Protein AF-A0A822ET73-F1 (afdb_monomer)

Sequence (297 aa):
MKVTVEVVPLYGDMQIAPFNYIKKSPNFDPSKWPICNDISTSSMQGNLLMQLPEIREEHERFIADLARYTNEGAIQKVMKRTDQEMKYLYNMALTGLQLLSKWTNSILELYCWKLLHPADYRKGASKYEDDGEEYERATRYNYTSQEKFAMVEILSLIKGLQLQMNRLNETFYEAICSTTYIELQTFIQIHIRDMIKKVTQKKRDLTKSILIAVRDTCVDWFKGAGEAGSIEEALALGLKLNQNHGNKKDHSESNHIRFNKRCVGPSSTQLYMVRTMIESLLTDKSGYGKRTLRKDI

Solvent-accessible surface area (backbone atoms only — not comparable to full-atom values): 17579 Å² total; per-residue (Å²): 130,82,84,72,74,65,40,42,75,70,55,89,90,43,61,41,47,68,56,56,57,52,67,68,37,96,81,57,49,67,88,83,40,58,70,71,68,62,76,59,94,72,47,67,36,69,40,58,77,78,50,45,64,58,54,50,53,52,49,53,53,50,51,52,55,53,48,49,51,56,59,53,52,72,75,49,83,84,64,85,79,49,75,66,55,26,43,50,40,31,50,50,49,52,51,53,54,50,50,47,50,52,57,49,44,53,54,49,31,27,52,36,35,31,59,80,53,48,51,55,64,92,76,71,66,53,97,68,70,102,77,68,53,66,68,48,26,19,48,78,56,53,53,55,72,67,56,51,52,50,52,54,50,52,53,47,53,45,54,51,50,50,54,55,53,59,74,42,42,70,61,36,50,47,15,39,17,28,39,50,29,51,53,51,46,48,42,39,69,49,54,45,45,55,48,42,53,57,20,54,76,68,70,37,63,68,65,33,52,51,51,49,50,45,29,71,66,67,65,69,73,28,92,84,56,74,83,47,66,56,76,68,50,43,61,71,67,70,61,73,78,81,88,76,91,76,95,75,95,74,94,78,81,70,93,71,85,70,69,66,90,51,77,49,56,75,52,72,65,46,50,48,52,38,51,52,53,54,46,59,40,62,45,72,78,48,67,90,86,52,88,40,58,48,80,62,113

Foldseek 3Di:
DADQAQKADDDDLDIDGVLVVLVPDPPRDCVVCVNSVCPPPDHPLQCLVVCLVVLVVLLVVLVVVLVVCVVVCVVPVPDDDDLVRLVVLLVSLVSLVVSLVVLVVSLRSNLRVLLVPFADVVVVQDPDDPDDDRNCRSPVRSDDPVRVVSSVVSVCSSVVSVVSSVVCVVVNLQSNQQNQLVVLQCCLVPVLVVLLVQLVVVVPVVLNVLSVVLNVLRHDADPPVPVQPDPVRCVVVVDDDDDDDDDDDDPDDDPDRDDDRDSGHDDPVSVVSNVVSVVQLCDPPDDPDDDGSVVSD

Mean predicted aligned error: 11.11 Å

Radius of gyration: 28.27 Å; Cα contacts (8 Å, |Δi|>4): 242; chains: 1; bounding box: 60×30×94 Å

Nearest PDB structures (foldseek):
  7usd-assembly1_A  TM=9.108E-01  e=2.818E-17  Homo sapiens
  7usc-assembly1_A  TM=8.755E-01  e=1.293E-16  Homo sapiens
  7use-assembly1_A  TM=8.952E-01  e=1.986E-16  Homo sapiens
  4n78-assembly1_A  TM=9.123E-01  e=8.691E-16  Homo sapiens
  3p8c-assembly1_A  TM=9.076E-01  e=1.539E-15  Homo sapiens

Structure (mmCIF, N/CA/C/O backbone):
data_AF-A0A822ET73-F1
#
_entry.id   AF-A0A822ET73-F1
#
loop_
_atom_site.group_PDB
_atom_site.id
_atom_site.type_symbol
_atom_site.label_atom_id
_atom_site.label_alt_id
_atom_site.label_comp_id
_atom_site.label_asym_id
_atom_site.label_entity_id
_atom_site.label_seq_id
_atom_site.pdbx_PDB_ins_code
_atom_site.Cartn_x
_atom_site.Cartn_y
_atom_site.Cartn_z
_atom_site.occupancy
_atom_site.B_iso_or_equiv
_atom_site.auth_seq_id
_atom_site.auth_comp_id
_atom_site.auth_asym_id
_atom_site.auth_atom_id
_atom_site.pdbx_PDB_model_num
ATOM 1 N N . MET A 1 1 ? -9.734 16.382 -15.263 1.00 38.22 1 MET A N 1
ATOM 2 C CA . MET A 1 1 ? -9.046 15.297 -14.532 1.00 38.22 1 MET A CA 1
ATOM 3 C C . MET A 1 1 ? -8.101 14.666 -15.542 1.00 38.22 1 MET A C 1
ATOM 5 O O . MET A 1 1 ? -8.601 14.146 -16.527 1.00 38.22 1 MET A O 1
ATOM 9 N N . LYS A 1 2 ? -6.780 14.855 -15.421 1.00 47.09 2 LYS A N 1
ATOM 10 C CA . LYS A 1 2 ? -5.830 14.234 -16.361 1.00 47.09 2 LYS A CA 1
ATOM 11 C C . LYS A 1 2 ? -5.794 12.732 -16.079 1.00 47.09 2 LYS A C 1
ATOM 13 O O . LYS A 1 2 ? -5.764 12.356 -14.908 1.00 47.09 2 LYS A O 1
ATOM 18 N N . VAL A 1 3 ? -5.816 11.900 -17.117 1.00 52.84 3 VAL A N 1
ATOM 19 C CA . VAL A 1 3 ? -5.516 10.471 -16.961 1.00 52.84 3 VAL A CA 1
ATOM 20 C C . VAL A 1 3 ? -4.076 10.353 -16.497 1.00 52.84 3 VAL A C 1
ATOM 22 O O . VAL A 1 3 ? -3.176 10.855 -17.163 1.00 52.84 3 VAL A O 1
ATOM 25 N N . THR A 1 4 ? -3.859 9.732 -15.345 1.00 67.06 4 THR A N 1
ATOM 26 C CA . THR A 1 4 ? -2.510 9.442 -14.847 1.00 67.06 4 THR A CA 1
ATOM 27 C C . THR A 1 4 ? -2.015 8.071 -15.304 1.00 67.06 4 THR A C 1
ATOM 29 O O . THR A 1 4 ? -0.813 7.894 -15.449 1.00 67.06 4 THR A O 1
ATOM 32 N N . VAL A 1 5 ? -2.928 7.127 -15.573 1.00 79.88 5 VAL A N 1
ATOM 33 C CA . VAL A 1 5 ? -2.632 5.731 -15.934 1.00 79.88 5 VAL A CA 1
ATOM 34 C C . VAL A 1 5 ? -3.532 5.304 -17.100 1.00 79.88 5 VAL A C 1
ATOM 36 O O . VAL A 1 5 ? -4.751 5.211 -16.953 1.00 79.88 5 VAL A O 1
ATOM 39 N N . GLU A 1 6 ? -2.937 5.066 -18.264 1.00 83.88 6 GLU A N 1
ATOM 40 C CA . GLU A 1 6 ? -3.605 4.661 -19.508 1.00 83.88 6 GLU A CA 1
ATOM 41 C C . GLU A 1 6 ? -3.493 3.152 -19.766 1.00 83.88 6 GLU A C 1
ATOM 43 O O . GLU A 1 6 ? -4.396 2.568 -20.367 1.00 83.88 6 GLU A O 1
ATOM 48 N N . VAL A 1 7 ? -2.403 2.528 -19.310 1.00 88.69 7 VAL A N 1
ATOM 49 C CA . VAL A 1 7 ? -2.068 1.116 -19.527 1.00 88.69 7 VAL A CA 1
ATOM 50 C C . VAL A 1 7 ? -1.669 0.458 -18.210 1.00 88.69 7 VAL A C 1
ATOM 52 O O . VAL A 1 7 ? -0.929 1.041 -17.419 1.00 88.69 7 VAL A O 1
ATOM 55 N N . VAL A 1 8 ? -2.144 -0.766 -17.981 1.00 90.94 8 VAL A N 1
ATOM 56 C CA . VAL A 1 8 ? -1.813 -1.587 -16.808 1.00 90.94 8 VAL A CA 1
ATOM 57 C C . VAL A 1 8 ? -1.564 -3.044 -17.214 1.00 90.94 8 VAL A C 1
ATOM 59 O O . VAL A 1 8 ? -2.088 -3.481 -18.244 1.00 90.94 8 VAL A O 1
ATOM 62 N N . PRO A 1 9 ? -0.808 -3.818 -16.416 1.00 92.56 9 PRO A N 1
ATOM 63 C CA . PRO A 1 9 ? -0.630 -5.242 -16.670 1.00 92.56 9 PRO A CA 1
ATOM 64 C C . PRO A 1 9 ? -1.941 -6.003 -16.470 1.00 92.56 9 PRO A C 1
ATOM 66 O O . PRO A 1 9 ? -2.647 -5.796 -15.482 1.00 92.56 9 PRO A O 1
ATOM 69 N N . LEU A 1 10 ? -2.252 -6.903 -17.407 1.00 92.31 10 LEU A N 1
ATOM 70 C CA . LEU A 1 10 ? -3.360 -7.849 -17.280 1.00 92.31 10 LEU A CA 1
ATOM 71 C C . LEU A 1 10 ? -2.850 -9.200 -16.774 1.00 92.31 10 LEU A C 1
ATOM 73 O O . LEU A 1 10 ? -3.300 -9.680 -15.736 1.00 92.31 10 LEU A O 1
ATOM 77 N N . TYR A 1 11 ? -1.913 -9.809 -17.501 1.00 92.12 11 TYR A N 1
ATOM 78 C CA . TYR A 1 11 ? -1.299 -11.080 -17.121 1.00 92.12 11 TYR A CA 1
ATOM 79 C C . TYR A 1 11 ? 0.013 -11.296 -17.876 1.00 92.12 11 TYR A C 1
ATOM 81 O O . TYR A 1 11 ? 0.018 -11.289 -19.103 1.00 92.12 11 TYR A O 1
ATOM 89 N N . GLY A 1 12 ? 1.115 -11.523 -17.158 1.00 90.69 12 GLY A N 1
ATOM 90 C CA . GLY A 1 12 ? 2.432 -11.657 -17.786 1.00 90.69 12 GLY A CA 1
ATOM 91 C C . GLY A 1 12 ? 2.800 -10.408 -18.594 1.00 90.69 12 GLY A C 1
ATOM 92 O O . GLY A 1 12 ? 2.784 -9.296 -18.067 1.00 90.69 12 GLY A O 1
ATOM 93 N N . ASP A 1 13 ? 3.108 -10.602 -19.871 1.00 89.00 13 ASP A N 1
ATOM 94 C CA . ASP A 1 13 ? 3.382 -9.561 -20.866 1.00 89.00 13 ASP A CA 1
ATOM 95 C C . ASP A 1 13 ? 2.117 -9.023 -21.560 1.00 89.00 13 ASP A C 1
ATOM 97 O O . ASP A 1 13 ? 2.186 -8.017 -22.270 1.00 89.00 13 ASP A O 1
ATOM 101 N N . MET A 1 14 ? 0.943 -9.611 -21.307 1.00 91.19 14 MET A N 1
ATOM 102 C CA . MET A 1 14 ? -0.328 -9.095 -21.803 1.00 91.19 14 MET A CA 1
ATOM 103 C C . MET A 1 14 ? -0.743 -7.850 -21.014 1.00 91.19 14 MET A C 1
ATOM 105 O O . MET A 1 14 ? -0.956 -7.891 -19.797 1.00 91.19 14 MET A O 1
ATOM 109 N N . GLN A 1 15 ? -0.900 -6.744 -21.738 1.00 91.31 15 GLN A N 1
ATOM 110 C CA . GLN A 1 15 ? -1.277 -5.441 -21.196 1.00 91.31 15 GLN A CA 1
ATOM 111 C C . GLN A 1 15 ? -2.735 -5.119 -21.488 1.00 91.31 15 GLN A C 1
ATOM 113 O O . GLN A 1 15 ? -3.342 -5.654 -22.419 1.00 91.31 15 GLN A O 1
ATOM 118 N N . ILE A 1 16 ? -3.293 -4.187 -20.724 1.00 90.62 16 ILE A N 1
ATOM 119 C CA . ILE A 1 16 ? -4.627 -3.676 -20.977 1.00 90.62 16 ILE A CA 1
ATOM 120 C C . ILE A 1 16 ? -4.700 -2.165 -20.842 1.00 90.62 16 ILE A C 1
ATOM 122 O O . ILE A 1 16 ? -4.162 -1.579 -19.909 1.00 90.62 16 ILE A O 1
ATOM 126 N N . ALA A 1 17 ? -5.411 -1.539 -21.779 1.00 89.56 17 ALA A N 1
ATOM 127 C CA . ALA A 1 17 ? -5.768 -0.130 -21.721 1.00 89.56 17 ALA A CA 1
ATOM 128 C C . ALA A 1 17 ? -7.225 0.000 -21.240 1.00 89.56 17 ALA A C 1
ATOM 130 O O . ALA A 1 17 ? -8.143 -0.263 -22.027 1.00 89.56 17 ALA A O 1
ATOM 131 N N . PRO A 1 18 ? -7.489 0.384 -19.975 1.00 87.69 18 PRO A N 1
ATOM 132 C CA . PRO A 1 18 ? -8.835 0.342 -19.397 1.00 87.69 18 PRO A CA 1
ATOM 133 C C . PRO A 1 18 ? -9.871 1.173 -20.164 1.00 87.69 18 PRO A C 1
ATOM 135 O O . PRO A 1 18 ? -11.027 0.769 -20.287 1.00 87.69 18 PRO A O 1
ATOM 138 N N . PHE A 1 19 ? -9.459 2.294 -20.762 1.00 86.12 19 PHE A N 1
ATOM 139 C CA . PHE A 1 19 ? -10.343 3.137 -21.572 1.00 86.12 19 PHE A CA 1
ATOM 140 C C . PHE A 1 19 ? -10.880 2.431 -22.822 1.00 86.12 19 PHE A C 1
ATOM 142 O O . PHE A 1 19 ? -11.947 2.797 -23.317 1.00 86.12 19 PHE A O 1
ATOM 149 N N . ASN A 1 20 ? -10.216 1.374 -23.302 1.00 86.44 20 ASN A N 1
ATOM 150 C CA . ASN A 1 20 ? -10.737 0.570 -24.405 1.00 86.44 20 ASN A CA 1
ATOM 151 C C . ASN A 1 20 ? -12.019 -0.179 -24.021 1.00 86.44 20 ASN A C 1
ATOM 153 O O . ASN A 1 20 ? -12.863 -0.381 -24.891 1.00 86.44 20 ASN A O 1
ATOM 157 N N . TYR A 1 21 ? -12.218 -0.540 -22.747 1.00 88.44 21 TYR A N 1
ATOM 158 C CA . TYR A 1 21 ? -13.492 -1.115 -22.302 1.00 88.44 21 TYR A CA 1
ATOM 159 C C . TYR A 1 21 ? -14.636 -0.112 -22.418 1.00 88.44 21 TYR A C 1
ATOM 161 O O . TYR A 1 21 ? -15.717 -0.459 -22.888 1.00 88.44 21 TYR A O 1
ATOM 169 N N . ILE A 1 22 ? -14.385 1.142 -22.035 1.00 88.00 22 ILE A N 1
ATOM 170 C CA . ILE A 1 22 ? -15.383 2.214 -22.097 1.00 88.00 22 ILE A CA 1
ATOM 171 C C . ILE A 1 22 ? -15.745 2.497 -23.557 1.00 88.00 22 ILE A C 1
ATOM 173 O O . ILE A 1 22 ? -16.926 2.498 -23.902 1.00 88.00 22 ILE A O 1
ATOM 177 N N . LYS A 1 23 ? -14.737 2.644 -24.429 1.00 87.25 23 LYS A N 1
ATOM 178 C CA . LYS A 1 23 ? -14.921 2.877 -25.873 1.00 87.25 23 LYS A CA 1
ATOM 179 C C . LYS A 1 23 ? -15.693 1.763 -26.578 1.00 87.25 23 LYS A C 1
ATOM 181 O O . LYS A 1 23 ? -16.429 2.034 -27.517 1.00 87.25 23 LYS A O 1
ATOM 186 N N . LYS A 1 24 ? -15.520 0.513 -26.137 1.00 89.25 24 LYS A N 1
ATOM 187 C CA . LYS A 1 24 ? -16.208 -0.664 -26.693 1.00 89.25 24 LYS A CA 1
ATOM 188 C C . LYS A 1 24 ? -17.582 -0.922 -26.061 1.00 89.25 24 LYS A C 1
ATOM 190 O O . LYS A 1 24 ? -18.228 -1.905 -26.413 1.00 89.25 24 LYS A O 1
ATOM 195 N N . SER A 1 25 ? -18.029 -0.087 -25.120 1.00 92.19 25 SER A N 1
ATOM 196 C CA . SER A 1 25 ? -19.334 -0.268 -24.483 1.00 92.19 25 SER A CA 1
ATOM 197 C C . SER A 1 25 ? -20.485 0.105 -25.437 1.00 92.19 25 SER A C 1
ATOM 199 O O . SER A 1 25 ? -20.344 1.049 -26.215 1.00 92.19 25 SER A O 1
ATOM 201 N N . PRO A 1 26 ? -21.650 -0.575 -25.370 1.00 93.81 26 PRO A N 1
ATOM 202 C CA . PRO A 1 26 ? -22.774 -0.316 -26.281 1.00 93.81 26 PRO A CA 1
ATOM 203 C C . PRO A 1 26 ? -23.317 1.119 -26.242 1.00 93.81 26 PRO A C 1
ATOM 205 O O . PRO A 1 26 ? -23.899 1.585 -27.212 1.00 93.81 26 PRO A O 1
ATOM 208 N N . ASN A 1 27 ? -23.126 1.814 -25.117 1.00 92.69 27 ASN A N 1
ATOM 209 C CA . ASN A 1 27 ? -23.639 3.163 -24.874 1.00 92.69 27 ASN A CA 1
ATOM 210 C C . ASN A 1 27 ? -22.512 4.208 -24.837 1.00 92.69 27 ASN A C 1
ATOM 212 O O . ASN A 1 27 ? -22.652 5.239 -24.174 1.00 92.69 27 ASN A O 1
ATOM 216 N N . PHE A 1 28 ? -21.370 3.920 -25.470 1.00 91.38 28 PHE A N 1
ATOM 217 C CA . PHE A 1 28 ? -20.255 4.855 -25.496 1.00 91.38 28 PHE A CA 1
ATOM 218 C C . PHE A 1 28 ? -20.646 6.141 -26.229 1.00 91.38 28 PHE A C 1
ATOM 220 O O . PHE A 1 28 ? -21.031 6.127 -27.395 1.00 91.38 28 PHE A O 1
ATOM 227 N N . ASP A 1 29 ? -20.505 7.260 -25.526 1.00 87.88 29 ASP A N 1
ATOM 228 C CA . ASP A 1 29 ? -20.744 8.598 -26.045 1.00 87.88 29 ASP A CA 1
ATOM 229 C C . ASP A 1 29 ? -19.478 9.442 -25.817 1.00 87.88 29 ASP A C 1
ATOM 231 O O . ASP A 1 29 ? -19.169 9.783 -24.665 1.00 87.88 29 ASP A O 1
ATOM 235 N N . PRO A 1 30 ? -18.739 9.787 -26.889 1.00 85.56 30 PRO A N 1
ATOM 236 C CA . PRO A 1 30 ? -17.537 10.614 -26.822 1.00 85.56 30 PRO A CA 1
ATOM 237 C C . PRO A 1 30 ? -17.730 11.940 -26.074 1.00 85.56 30 PRO A C 1
ATOM 239 O O . PRO A 1 30 ? -16.797 12.407 -25.422 1.00 85.56 30 PRO A O 1
ATOM 242 N N . SER A 1 31 ? -18.928 12.536 -26.135 1.00 87.12 31 SER A N 1
ATOM 243 C CA . SER A 1 31 ? -19.225 13.820 -25.485 1.00 87.12 31 SER A CA 1
ATOM 244 C C . SER A 1 31 ? -19.308 13.709 -23.959 1.00 87.12 31 SER A C 1
ATOM 246 O O . SER A 1 31 ? -18.992 14.659 -23.244 1.00 87.12 31 SER A O 1
ATOM 248 N N . LYS A 1 32 ? -19.677 12.528 -23.448 1.00 84.94 32 LYS A N 1
ATOM 249 C CA . LYS A 1 32 ? -19.784 12.233 -22.009 1.00 84.94 32 LYS A CA 1
ATOM 250 C C . LYS A 1 32 ? -18.479 11.718 -21.412 1.00 84.94 32 LYS A C 1
ATOM 252 O O . LYS A 1 32 ? -18.304 11.759 -20.197 1.00 84.94 32 LYS A O 1
ATOM 257 N N . TRP A 1 33 ? -17.562 11.257 -22.261 1.00 80.12 33 TRP A N 1
ATOM 258 C CA . TRP A 1 33 ? -16.280 10.678 -21.869 1.00 80.12 33 TRP A CA 1
ATOM 259 C C . TRP A 1 33 ? -15.105 11.355 -22.591 1.00 80.12 33 TRP A C 1
ATOM 261 O O . TRP A 1 33 ? -14.342 10.677 -23.283 1.00 80.12 33 TRP A O 1
ATOM 271 N N . PRO A 1 34 ? -14.900 12.677 -22.409 1.00 78.69 34 PRO A N 1
ATOM 272 C CA . PRO A 1 34 ? -13.864 13.427 -23.129 1.00 78.69 34 PRO A CA 1
ATOM 273 C C . PRO A 1 34 ? -12.456 12.862 -22.884 1.00 78.69 34 PRO A C 1
ATOM 275 O O . PRO A 1 34 ? -11.630 12.808 -23.787 1.00 78.69 34 PRO A O 1
ATOM 278 N N . ILE A 1 35 ? -12.235 12.325 -21.685 1.00 75.50 35 ILE A N 1
ATOM 279 C CA . ILE A 1 35 ? -10.986 11.710 -21.230 1.00 75.50 35 ILE A CA 1
ATOM 280 C C . ILE A 1 35 ? -10.617 10.450 -22.040 1.00 75.50 35 ILE A C 1
ATOM 282 O O . ILE A 1 35 ? -9.444 10.130 -22.183 1.00 75.50 35 ILE A O 1
ATOM 286 N N . CYS A 1 36 ? -11.593 9.740 -22.620 1.00 75.00 36 CYS A N 1
ATOM 287 C CA . CYS A 1 36 ? -11.304 8.598 -23.494 1.00 75.00 36 CYS A CA 1
ATOM 288 C C . CYS A 1 36 ? -10.654 9.033 -24.818 1.00 75.00 36 CYS A C 1
ATOM 290 O O . CYS A 1 36 ? -9.995 8.220 -25.467 1.00 75.00 36 CYS A O 1
ATOM 292 N N . ASN A 1 37 ? -10.859 10.282 -25.240 1.00 68.38 37 ASN A N 1
ATOM 293 C CA . ASN A 1 37 ? -10.385 10.799 -26.522 1.00 68.38 37 ASN A CA 1
ATOM 294 C C . ASN A 1 37 ? -9.076 11.584 -26.406 1.00 68.38 37 ASN A C 1
ATOM 296 O O . ASN A 1 37 ? -8.463 11.860 -27.436 1.00 68.38 37 ASN A O 1
ATOM 300 N N . ASP A 1 38 ? -8.626 11.882 -25.183 1.00 65.06 38 ASP A N 1
ATOM 301 C CA . ASP A 1 38 ? -7.271 12.362 -24.912 1.00 65.06 38 ASP A CA 1
ATO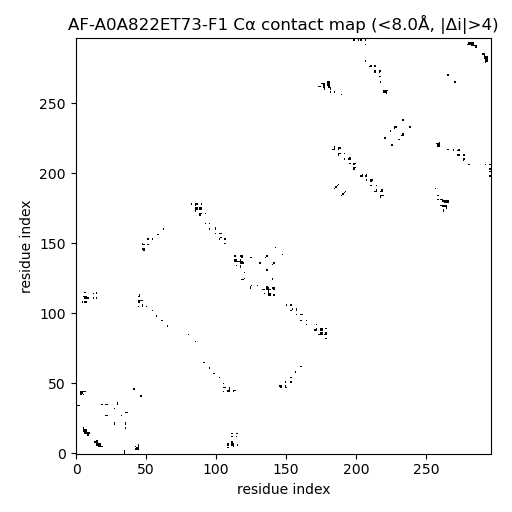M 302 C C . ASP A 1 38 ? -6.284 11.218 -25.179 1.00 65.06 38 ASP A C 1
ATOM 304 O O . ASP A 1 38 ? -5.813 10.531 -24.278 1.00 65.06 38 ASP A O 1
ATOM 308 N N . ILE A 1 39 ? -5.973 10.989 -26.455 1.00 58.56 39 ILE A N 1
ATOM 309 C CA . ILE A 1 39 ? -4.786 10.239 -26.857 1.00 58.5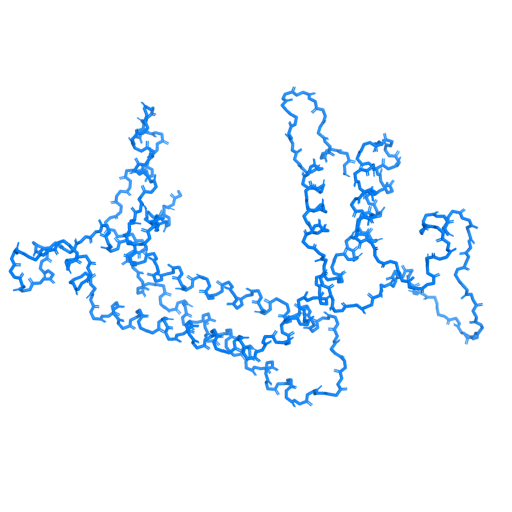6 39 ILE A CA 1
ATOM 310 C C . ILE A 1 39 ? -3.628 11.209 -26.655 1.00 58.56 39 ILE A C 1
ATOM 312 O O . ILE A 1 39 ? -3.198 11.899 -27.581 1.00 58.56 39 ILE A O 1
ATOM 316 N N . SER A 1 40 ? -3.177 11.351 -25.411 1.00 54.34 40 SER A N 1
ATOM 317 C CA . SER A 1 40 ? -1.981 12.132 -25.163 1.00 54.34 40 SER A CA 1
ATOM 318 C C . SER A 1 40 ? -0.812 11.382 -25.809 1.00 54.34 40 SER A C 1
ATOM 320 O O . SER A 1 40 ? -0.455 10.280 -25.410 1.00 54.34 40 SER A O 1
ATOM 322 N N . THR A 1 41 ? -0.198 11.961 -26.844 1.00 51.47 41 THR A N 1
ATOM 323 C CA . THR A 1 41 ? 1.028 11.422 -27.470 1.00 51.47 41 THR A CA 1
ATOM 324 C C . THR A 1 41 ? 2.205 11.321 -26.491 1.00 51.47 41 THR A C 1
ATOM 326 O O . THR A 1 41 ? 3.240 10.756 -26.832 1.00 51.47 41 THR A O 1
ATOM 329 N N . SER A 1 42 ? 2.043 11.861 -25.280 1.00 58.91 42 SER A N 1
ATOM 330 C CA . SER A 1 42 ? 3.050 11.943 -24.231 1.00 58.91 42 SER A CA 1
ATOM 331 C C . SER A 1 42 ? 2.421 11.578 -22.884 1.00 58.91 42 SER A C 1
ATOM 333 O O . SER A 1 42 ? 2.230 12.435 -22.018 1.00 58.91 42 SER A O 1
ATOM 335 N N . SER A 1 43 ? 2.074 10.303 -22.722 1.00 71.62 43 SER A N 1
ATOM 336 C CA . SER A 1 43 ? 1.624 9.760 -21.440 1.00 71.62 43 SER A CA 1
ATOM 337 C C . SER A 1 43 ? 2.681 9.968 -20.359 1.00 71.62 43 SER A C 1
ATOM 339 O O . SER A 1 43 ? 3.874 9.776 -20.606 1.00 71.62 43 SER A O 1
ATOM 341 N N . MET A 1 44 ? 2.260 10.303 -19.137 1.00 74.00 44 MET A N 1
ATOM 342 C CA . MET A 1 44 ? 3.176 10.349 -17.988 1.00 74.00 44 MET A CA 1
ATOM 343 C C . MET A 1 44 ? 3.782 8.972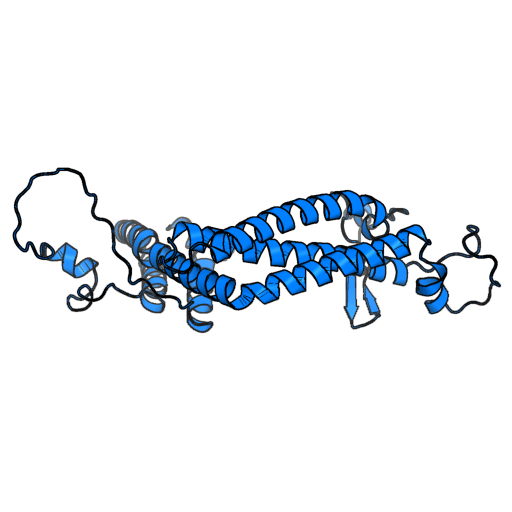 -17.692 1.00 74.00 44 MET A C 1
ATOM 345 O O . MET A 1 44 ? 4.924 8.906 -17.242 1.00 74.00 44 MET A O 1
ATOM 349 N N . GLN A 1 45 ? 3.069 7.886 -18.016 1.00 81.00 45 GLN A N 1
ATOM 350 C CA . GLN A 1 45 ? 3.590 6.521 -17.900 1.00 81.00 45 GLN A CA 1
ATOM 351 C C . GLN A 1 45 ? 4.783 6.288 -18.832 1.00 81.00 45 GLN A C 1
ATOM 353 O O . GLN A 1 45 ? 5.735 5.608 -18.470 1.00 81.00 45 GLN A O 1
ATOM 358 N N . GLY A 1 46 ? 4.770 6.911 -20.013 1.00 80.12 46 GLY A N 1
ATOM 359 C CA . GLY A 1 46 ? 5.859 6.843 -20.983 1.00 80.12 46 GLY A CA 1
ATOM 360 C C . GLY A 1 46 ? 7.075 7.711 -20.641 1.00 80.12 46 GLY A C 1
ATOM 361 O O . GLY A 1 46 ? 8.036 7.698 -21.405 1.00 80.12 46 GLY A O 1
ATOM 362 N N . ASN A 1 47 ? 7.056 8.482 -19.542 1.00 84.00 47 ASN A N 1
ATOM 363 C CA . ASN A 1 47 ? 8.076 9.491 -19.239 1.00 84.00 47 ASN A CA 1
ATOM 364 C C . ASN A 1 47 ? 8.692 9.335 -17.836 1.00 84.00 47 ASN A C 1
ATOM 366 O O . ASN A 1 47 ? 8.524 10.174 -16.948 1.00 84.00 47 ASN A O 1
ATOM 370 N N . LEU A 1 48 ? 9.468 8.263 -17.662 1.00 89.69 48 LEU A N 1
ATOM 371 C CA . LEU A 1 48 ? 10.181 7.954 -16.416 1.00 89.69 48 LEU A CA 1
ATOM 372 C C . LEU A 1 48 ? 11.187 9.041 -16.002 1.00 89.69 48 LEU A C 1
ATOM 374 O O . LEU A 1 48 ? 11.395 9.277 -14.814 1.00 89.69 48 LEU A O 1
ATOM 378 N N . LEU A 1 49 ? 11.799 9.728 -16.971 1.00 91.88 49 LEU A N 1
ATOM 379 C CA . LEU A 1 49 ? 12.827 10.740 -16.708 1.00 91.88 49 LEU A CA 1
ATOM 380 C C . LEU A 1 49 ? 12.286 11.937 -15.918 1.00 91.88 49 LEU A C 1
ATOM 382 O O . LEU A 1 49 ? 13.023 12.517 -15.125 1.00 91.88 49 LEU A O 1
ATOM 386 N N . MET A 1 50 ? 11.003 12.272 -16.080 1.00 90.25 50 MET A N 1
ATOM 387 C CA . MET A 1 50 ? 10.348 13.326 -15.296 1.00 90.25 50 MET A CA 1
ATOM 388 C C . MET A 1 50 ? 10.145 12.933 -13.828 1.00 90.25 50 MET A C 1
ATOM 390 O O . MET A 1 50 ? 10.133 13.806 -12.967 1.00 90.25 50 MET A O 1
ATOM 394 N N . GLN A 1 51 ? 9.995 11.638 -13.538 1.00 89.75 51 GLN A N 1
ATOM 395 C CA . GLN A 1 51 ? 9.781 11.125 -12.179 1.00 89.75 51 GLN A CA 1
ATOM 396 C C . GLN A 1 51 ? 11.101 10.916 -11.421 1.00 89.75 51 GLN A C 1
ATOM 398 O O . GLN A 1 51 ? 11.131 10.943 -10.192 1.00 89.75 51 GLN A O 1
ATOM 403 N N . LEU A 1 52 ? 12.207 10.721 -12.144 1.00 94.44 52 LEU A N 1
ATOM 404 C CA . LEU A 1 52 ? 13.505 10.361 -11.572 1.00 94.44 52 LEU A CA 1
ATOM 405 C C . LEU A 1 52 ? 14.032 11.339 -10.495 1.00 94.44 52 LEU A C 1
ATOM 407 O O . LEU A 1 52 ? 14.525 10.849 -9.478 1.00 94.44 52 LEU A O 1
ATOM 411 N N . PRO A 1 53 ? 13.944 12.680 -10.643 1.00 96.44 53 PRO A N 1
ATOM 412 C CA . PRO A 1 53 ? 14.415 13.604 -9.608 1.00 96.44 53 PRO A CA 1
ATOM 413 C C . PRO A 1 53 ? 13.669 13.451 -8.277 1.00 96.44 53 PRO A C 1
ATOM 415 O O . PRO A 1 53 ? 14.304 13.426 -7.226 1.00 96.44 53 PRO A O 1
ATOM 418 N N . GLU A 1 54 ? 12.344 13.289 -8.325 1.00 95.19 54 GLU A N 1
ATOM 419 C CA . GLU A 1 54 ? 11.513 13.092 -7.132 1.00 95.19 54 GLU A CA 1
ATOM 420 C C . GLU A 1 54 ? 11.866 11.771 -6.440 1.00 95.19 54 GLU A C 1
ATOM 422 O O . GLU A 1 54 ? 12.078 11.747 -5.231 1.00 95.19 54 GLU A O 1
ATOM 427 N N . ILE A 1 55 ? 12.028 10.689 -7.212 1.00 96.25 55 ILE A N 1
ATOM 428 C CA . ILE A 1 55 ? 12.422 9.373 -6.683 1.00 96.25 55 ILE A CA 1
ATOM 429 C C . ILE A 1 55 ? 13.768 9.451 -5.950 1.00 96.25 55 ILE A C 1
ATOM 431 O O . ILE A 1 55 ? 13.915 8.877 -4.872 1.00 96.25 55 ILE A O 1
ATOM 435 N N . ARG A 1 56 ? 14.747 10.179 -6.501 1.00 97.94 56 ARG A N 1
ATOM 436 C CA . ARG A 1 56 ? 16.054 10.380 -5.853 1.00 97.94 56 ARG A CA 1
ATOM 437 C C . ARG A 1 56 ? 15.925 11.128 -4.530 1.00 97.94 56 ARG A C 1
ATOM 439 O O . ARG A 1 56 ? 16.501 10.691 -3.539 1.00 97.94 56 ARG A O 1
ATOM 446 N N . GLU A 1 57 ? 15.162 12.217 -4.508 1.00 97.81 57 GLU A N 1
ATOM 447 C CA . GLU A 1 57 ? 14.967 13.039 -3.308 1.00 97.81 57 GLU A CA 1
ATOM 448 C C . GLU A 1 57 ? 14.202 12.275 -2.212 1.00 97.81 57 GLU A C 1
ATOM 450 O O . GLU A 1 57 ? 14.530 12.358 -1.029 1.00 97.81 57 GLU A O 1
ATOM 455 N N . GLU A 1 58 ? 13.176 11.506 -2.588 1.00 97.62 58 GLU A N 1
ATOM 456 C CA . GLU A 1 58 ? 12.455 10.614 -1.672 1.00 97.62 58 GLU A CA 1
ATOM 457 C C . GLU A 1 58 ? 13.373 9.530 -1.105 1.00 97.62 58 GLU A C 1
ATOM 459 O O . GLU A 1 58 ? 13.364 9.285 0.104 1.00 97.62 58 GLU A O 1
ATOM 464 N N . HIS A 1 59 ? 14.183 8.905 -1.961 1.00 98.06 59 HIS A N 1
ATOM 465 C CA . HIS A 1 59 ? 15.139 7.888 -1.547 1.00 98.06 59 HIS A CA 1
ATOM 466 C C . HIS A 1 59 ? 16.182 8.456 -0.584 1.00 98.06 59 HIS A C 1
ATOM 468 O O . HIS A 1 59 ? 16.386 7.892 0.486 1.00 98.06 59 HIS A O 1
ATOM 474 N N . GLU A 1 60 ? 16.817 9.578 -0.918 1.00 97.31 60 GLU A N 1
ATOM 475 C CA . GLU A 1 60 ? 17.821 10.211 -0.059 1.00 97.31 60 GLU A CA 1
ATOM 476 C C . GLU A 1 60 ? 17.255 10.540 1.327 1.00 97.31 60 GLU A C 1
ATOM 478 O O . GLU A 1 60 ? 17.843 10.151 2.339 1.00 97.31 60 GLU A O 1
ATOM 483 N N . ARG A 1 61 ? 16.074 11.171 1.379 1.00 97.31 61 ARG A N 1
ATOM 484 C CA . ARG A 1 61 ? 15.397 11.500 2.641 1.00 97.31 61 ARG A CA 1
ATOM 485 C C . ARG A 1 61 ? 15.092 10.257 3.471 1.00 97.31 61 ARG A C 1
ATOM 487 O O . ARG A 1 61 ? 15.452 10.202 4.644 1.00 97.31 61 ARG A O 1
ATOM 494 N N . PHE A 1 62 ? 14.467 9.246 2.867 1.00 97.44 62 PHE A N 1
ATOM 495 C CA . PHE A 1 62 ? 14.073 8.045 3.602 1.00 97.44 62 PHE A CA 1
ATOM 496 C C . PHE A 1 62 ? 15.283 7.254 4.112 1.00 97.44 62 PHE A C 1
ATOM 498 O O . PHE A 1 62 ? 15.282 6.774 5.243 1.00 97.44 62 PHE A O 1
ATOM 505 N N . ILE A 1 63 ? 16.337 7.132 3.302 1.00 95.56 63 ILE A N 1
ATOM 506 C CA . ILE A 1 63 ? 17.558 6.414 3.684 1.00 95.56 63 ILE A CA 1
ATOM 507 C C . ILE A 1 63 ? 18.295 7.147 4.805 1.00 95.56 63 ILE A C 1
ATOM 509 O O . ILE A 1 63 ? 18.809 6.490 5.710 1.00 95.56 63 ILE A O 1
ATOM 513 N N . ALA A 1 64 ? 18.328 8.483 4.785 1.00 94.19 64 ALA A N 1
ATOM 514 C CA . ALA A 1 64 ? 18.907 9.270 5.870 1.00 94.19 64 ALA A CA 1
ATOM 515 C C . ALA A 1 64 ? 18.182 9.011 7.203 1.00 94.19 64 ALA A C 1
ATOM 517 O O . ALA A 1 64 ? 18.834 8.736 8.215 1.00 94.19 64 ALA A O 1
ATOM 518 N N . ASP A 1 65 ? 16.846 9.004 7.192 1.00 92.38 65 ASP A N 1
ATOM 519 C CA . ASP A 1 65 ? 16.033 8.697 8.374 1.00 92.38 65 ASP A CA 1
ATOM 520 C C . ASP A 1 65 ? 16.236 7.250 8.858 1.00 92.38 65 ASP A C 1
ATOM 522 O O . ASP A 1 65 ? 16.428 6.999 10.053 1.00 92.38 65 ASP A O 1
ATOM 526 N N . LEU A 1 66 ? 16.269 6.286 7.933 1.00 91.50 66 LEU A N 1
ATOM 527 C CA . LEU A 1 66 ? 16.498 4.871 8.235 1.00 91.50 66 LEU A CA 1
ATOM 528 C C . LEU A 1 66 ? 17.892 4.630 8.841 1.00 91.50 66 LEU A C 1
ATOM 530 O O . LEU A 1 66 ? 18.054 3.865 9.801 1.00 91.50 66 LEU A O 1
ATOM 534 N N . ALA A 1 67 ? 18.912 5.296 8.295 1.00 89.44 67 ALA A N 1
ATOM 535 C CA . ALA A 1 67 ? 20.286 5.220 8.775 1.00 89.44 67 ALA A CA 1
ATOM 536 C C . ALA A 1 67 ? 20.427 5.840 10.168 1.00 89.44 67 ALA A C 1
ATOM 538 O O . ALA A 1 67 ? 21.087 5.256 11.030 1.00 89.44 67 ALA A O 1
ATOM 539 N N . ARG A 1 68 ? 19.768 6.979 10.415 1.00 87.12 68 ARG A N 1
ATOM 540 C CA . ARG A 1 68 ? 19.731 7.617 11.732 1.00 87.12 68 ARG A CA 1
ATOM 541 C C . ARG A 1 68 ? 19.202 6.654 12.791 1.00 87.12 68 ARG A C 1
ATOM 543 O O . ARG A 1 68 ? 19.882 6.435 13.790 1.00 87.12 68 ARG A O 1
ATOM 550 N N . TYR A 1 69 ? 18.067 6.003 12.533 1.00 82.56 69 TYR A N 1
ATOM 551 C CA . TYR A 1 69 ? 17.516 5.018 13.464 1.00 82.56 69 TYR A CA 1
ATOM 552 C C . TYR A 1 69 ? 18.450 3.817 13.674 1.00 82.56 69 TYR A C 1
ATOM 554 O O . TYR A 1 69 ? 18.662 3.377 14.803 1.00 82.56 69 TYR A O 1
ATOM 562 N N . THR A 1 70 ? 19.046 3.293 12.601 1.00 81.88 70 THR A N 1
ATOM 563 C CA . THR A 1 70 ? 19.963 2.142 12.686 1.00 81.88 70 THR A CA 1
ATOM 564 C C . THR A 1 70 ? 21.189 2.462 13.549 1.00 81.88 70 THR A C 1
ATOM 566 O O . THR A 1 70 ? 21.609 1.641 14.368 1.00 81.88 70 THR A O 1
ATOM 569 N N . ASN A 1 71 ? 21.735 3.671 13.404 1.00 78.38 71 ASN A N 1
ATOM 570 C CA . ASN A 1 71 ? 22.905 4.128 14.151 1.00 78.38 71 ASN A CA 1
ATOM 571 C C . ASN A 1 71 ? 22.568 4.458 15.615 1.00 78.38 71 ASN A C 1
ATOM 573 O O . ASN A 1 71 ? 23.324 4.086 16.511 1.00 78.38 71 ASN A O 1
ATOM 577 N N . GLU A 1 72 ? 21.421 5.090 15.882 1.00 72.19 72 GLU A N 1
ATOM 578 C CA . GLU A 1 72 ? 20.939 5.369 17.245 1.00 72.19 72 GLU A CA 1
ATOM 579 C C . GLU A 1 72 ? 20.574 4.065 17.993 1.00 72.19 72 GLU A C 1
ATOM 581 O O . GLU A 1 72 ? 20.922 3.884 19.164 1.00 72.19 72 GLU A O 1
ATOM 586 N N . GLY A 1 73 ? 19.961 3.097 17.302 1.00 61.50 73 GLY A N 1
ATOM 587 C CA . GLY A 1 73 ? 19.580 1.788 17.844 1.00 61.50 73 GLY A CA 1
ATOM 588 C C . GLY A 1 73 ? 20.762 0.869 18.177 1.00 61.50 73 GLY A C 1
ATOM 589 O O . GLY A 1 73 ? 20.655 0.026 19.071 1.00 61.50 73 GLY A O 1
ATOM 590 N N . ALA A 1 74 ? 21.918 1.052 17.529 1.00 55.50 74 ALA A N 1
ATOM 591 C CA . ALA A 1 74 ? 23.154 0.363 17.905 1.00 55.50 74 ALA A CA 1
ATOM 592 C C . ALA A 1 74 ? 23.655 0.775 19.306 1.00 55.50 74 ALA A C 1
ATOM 594 O O . ALA A 1 74 ? 24.310 -0.025 19.975 1.00 55.50 74 ALA A O 1
ATOM 595 N N . ILE A 1 75 ? 23.302 1.983 19.764 1.00 53.38 75 ILE A N 1
ATOM 596 C CA . ILE A 1 75 ? 23.751 2.576 21.032 1.00 53.38 75 ILE A CA 1
ATOM 597 C C . ILE A 1 75 ? 22.764 2.276 22.181 1.00 53.38 75 ILE A C 1
ATOM 599 O O . ILE A 1 75 ? 23.175 2.152 23.332 1.00 53.38 75 ILE A O 1
ATOM 603 N N . GLN A 1 76 ? 21.470 2.085 21.892 1.00 55.47 76 GLN A N 1
ATOM 604 C CA . GLN A 1 76 ? 20.398 2.001 22.902 1.00 55.47 76 GLN A CA 1
ATOM 605 C C . GLN A 1 76 ? 19.898 0.584 23.258 1.00 55.47 76 GLN A C 1
ATOM 607 O O . GLN A 1 76 ? 18.832 0.449 23.859 1.00 55.47 76 GLN A O 1
ATOM 612 N N . LYS A 1 77 ? 20.657 -0.485 22.974 1.00 52.88 77 LYS A N 1
ATOM 613 C CA . LYS A 1 77 ? 20.262 -1.906 23.186 1.00 52.88 77 LYS A CA 1
ATOM 614 C C . LYS A 1 77 ? 19.825 -2.316 24.615 1.00 52.88 77 LYS A C 1
ATOM 616 O O . LYS A 1 77 ? 19.523 -3.484 24.838 1.00 52.88 77 LYS A O 1
ATOM 621 N N . VAL A 1 78 ? 19.788 -1.400 25.583 1.00 49.91 78 VAL A N 1
ATOM 622 C CA . VAL A 1 78 ? 19.562 -1.675 27.012 1.00 49.91 78 VAL A CA 1
ATOM 623 C C . VAL A 1 78 ? 18.184 -1.203 27.517 1.00 49.91 78 VAL A C 1
ATOM 625 O O . VAL A 1 78 ? 17.737 -1.660 28.566 1.00 49.91 78 VAL A O 1
ATOM 628 N N . MET A 1 79 ? 17.462 -0.341 26.789 1.00 59.06 79 MET A N 1
ATOM 629 C CA . MET A 1 79 ? 16.183 0.228 27.255 1.00 59.06 79 MET A CA 1
ATOM 630 C C . MET A 1 79 ? 14.980 -0.331 26.479 1.00 59.06 79 MET A C 1
ATOM 632 O O . MET A 1 79 ? 15.037 -0.531 25.268 1.00 59.06 79 MET A O 1
ATOM 636 N N . LYS A 1 80 ? 13.865 -0.582 27.182 1.00 69.69 80 LYS A N 1
ATOM 637 C CA . LYS A 1 80 ? 12.584 -0.922 26.538 1.00 69.69 80 LYS A CA 1
ATOM 638 C C . LYS A 1 80 ? 12.100 0.285 25.732 1.00 69.69 80 LYS A C 1
ATOM 640 O O . LYS A 1 80 ? 11.964 1.363 26.306 1.00 69.69 80 LYS A O 1
ATOM 645 N N . ARG A 1 81 ? 11.805 0.084 24.443 1.00 79.31 81 ARG A N 1
ATOM 646 C CA . ARG A 1 81 ? 11.309 1.146 23.554 1.00 79.31 81 ARG A CA 1
ATOM 647 C C . ARG A 1 81 ? 9.975 1.711 24.045 1.00 79.31 81 ARG A C 1
ATOM 649 O O . ARG A 1 81 ? 9.130 0.973 24.563 1.00 79.31 81 ARG A O 1
ATOM 656 N N . THR A 1 82 ? 9.782 3.012 23.871 1.00 86.75 82 THR A N 1
ATOM 657 C CA . THR A 1 82 ? 8.536 3.701 24.234 1.00 86.75 82 THR A CA 1
ATOM 658 C C . THR A 1 82 ? 7.428 3.448 23.205 1.00 86.75 82 THR A C 1
ATOM 660 O O . THR A 1 82 ? 7.691 3.081 22.060 1.00 86.75 82 THR A O 1
ATOM 663 N N . ASP A 1 83 ? 6.163 3.679 23.578 1.00 86.06 83 ASP A N 1
ATOM 664 C CA . ASP A 1 83 ? 5.034 3.514 22.644 1.00 86.06 83 ASP A CA 1
ATOM 665 C C . ASP A 1 83 ? 5.140 4.494 21.450 1.00 86.06 83 ASP A C 1
ATOM 667 O O . ASP A 1 83 ? 4.731 4.169 20.335 1.00 86.06 83 ASP A O 1
ATOM 671 N N . GLN A 1 84 ? 5.745 5.671 21.666 1.00 89.25 84 GLN A N 1
ATOM 672 C CA . GLN A 1 84 ? 6.012 6.668 20.622 1.00 89.25 84 GLN A CA 1
ATOM 673 C C . GLN A 1 84 ? 7.084 6.192 19.636 1.00 89.25 84 GLN A C 1
ATOM 675 O O . GLN A 1 84 ? 6.892 6.306 18.426 1.00 89.25 84 GLN A O 1
ATOM 680 N N . GLU A 1 85 ? 8.175 5.607 20.133 1.00 90.00 85 GLU A N 1
ATOM 681 C CA . GLU A 1 85 ? 9.222 5.012 19.293 1.00 90.00 85 GLU A CA 1
ATOM 682 C C . GLU A 1 85 ? 8.681 3.838 18.471 1.00 90.00 85 GLU A C 1
ATOM 684 O O . GLU A 1 85 ? 8.953 3.743 17.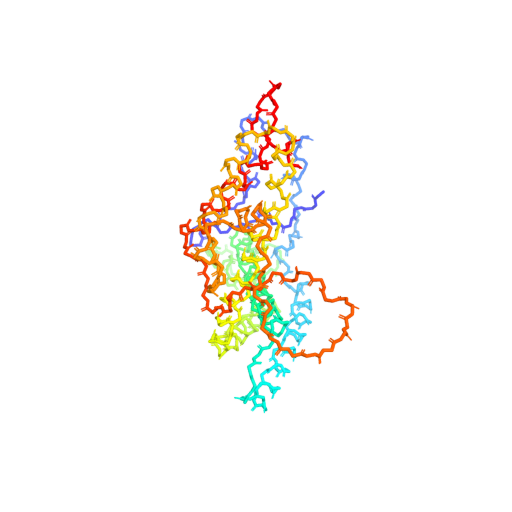275 1.00 90.00 85 GLU A O 1
ATOM 689 N N . MET A 1 86 ? 7.856 2.975 19.076 1.00 91.00 86 MET A N 1
ATOM 690 C CA . MET A 1 86 ? 7.200 1.887 18.344 1.00 91.00 86 MET A CA 1
ATOM 691 C C . MET A 1 86 ? 6.293 2.431 17.235 1.00 91.00 86 MET A C 1
ATOM 693 O O . MET A 1 86 ? 6.345 1.947 16.105 1.00 91.00 86 MET A O 1
ATOM 697 N N . LYS A 1 87 ? 5.516 3.490 17.510 1.00 93.69 87 LYS A N 1
ATOM 698 C CA . LYS A 1 87 ? 4.668 4.120 16.488 1.00 93.69 87 LYS A CA 1
ATOM 699 C C . LYS A 1 87 ? 5.486 4.756 15.362 1.00 93.69 87 LYS A C 1
ATOM 701 O O . LYS A 1 87 ? 5.089 4.668 14.200 1.00 93.69 87 LYS A O 1
ATOM 706 N N . TYR A 1 88 ? 6.620 5.373 15.686 1.00 94.25 88 TYR A N 1
ATOM 707 C CA . TYR A 1 88 ? 7.540 5.917 14.690 1.00 94.25 88 TYR A CA 1
ATOM 708 C C . TYR A 1 88 ? 8.065 4.816 13.757 1.00 94.25 88 TYR A C 1
ATOM 710 O O . TYR A 1 88 ? 7.984 4.960 12.538 1.00 94.25 88 TYR A O 1
ATOM 718 N N . LEU A 1 89 ? 8.494 3.678 14.309 1.00 94.12 89 LEU A N 1
ATOM 719 C CA . LEU A 1 89 ? 8.977 2.534 13.529 1.00 94.12 89 LEU A CA 1
ATOM 720 C C . LEU A 1 89 ? 7.886 1.871 12.691 1.00 94.12 89 LEU A C 1
ATOM 722 O O . LEU A 1 89 ? 8.137 1.494 11.550 1.00 94.12 89 LEU A O 1
ATOM 726 N N . TYR A 1 90 ? 6.668 1.776 13.226 1.00 96.25 90 TYR A N 1
ATOM 727 C CA . TYR A 1 90 ? 5.497 1.344 12.467 1.00 96.25 90 TYR A CA 1
ATOM 728 C C . TYR A 1 90 ? 5.274 2.226 11.230 1.00 96.25 90 TYR A C 1
ATOM 730 O O . TYR A 1 90 ? 5.110 1.716 10.122 1.00 96.25 90 TYR A O 1
ATOM 738 N N . ASN A 1 91 ? 5.300 3.552 11.406 1.00 96.94 91 ASN A N 1
ATOM 739 C CA . ASN A 1 91 ? 5.115 4.492 10.301 1.00 96.94 91 ASN A CA 1
ATOM 740 C C . ASN A 1 91 ? 6.279 4.420 9.304 1.00 96.94 91 ASN A C 1
ATOM 742 O O . ASN A 1 91 ? 6.044 4.433 8.102 1.00 96.94 91 ASN A O 1
ATOM 746 N N . MET A 1 92 ? 7.519 4.290 9.784 1.00 96.25 92 MET A N 1
ATOM 747 C CA . MET A 1 92 ? 8.695 4.113 8.931 1.00 96.25 92 MET A CA 1
ATOM 748 C C . MET A 1 92 ? 8.581 2.848 8.071 1.00 96.25 92 MET A C 1
ATOM 750 O O . MET A 1 92 ? 8.844 2.906 6.871 1.00 96.25 92 MET A O 1
ATOM 754 N N . ALA A 1 93 ? 8.120 1.733 8.649 1.00 97.00 93 ALA A N 1
ATOM 755 C CA . ALA A 1 93 ? 7.884 0.499 7.906 1.00 97.00 93 ALA A CA 1
ATOM 756 C C . ALA A 1 93 ? 6.829 0.677 6.806 1.00 97.00 93 ALA A C 1
ATOM 758 O O . ALA A 1 93 ? 7.045 0.266 5.665 1.00 97.00 93 ALA A O 1
ATOM 759 N N . LEU A 1 94 ? 5.706 1.324 7.137 1.00 97.94 94 LEU A N 1
ATOM 760 C CA . LEU A 1 94 ? 4.638 1.609 6.182 1.00 97.94 94 LEU A CA 1
ATOM 761 C C . LEU A 1 94 ? 5.131 2.499 5.033 1.00 97.94 94 LEU A C 1
ATOM 763 O O . LEU A 1 94 ? 4.925 2.155 3.870 1.00 97.94 94 LEU A O 1
ATOM 767 N N . THR A 1 95 ? 5.817 3.598 5.349 1.00 98.00 95 THR A N 1
ATOM 768 C CA . THR A 1 95 ? 6.374 4.517 4.350 1.00 98.00 95 THR A CA 1
ATOM 769 C C . THR A 1 95 ? 7.391 3.814 3.453 1.00 98.00 95 THR A C 1
ATOM 771 O O . THR A 1 95 ? 7.323 3.955 2.234 1.00 98.00 95 THR A O 1
ATOM 774 N N . GLY A 1 96 ? 8.287 2.995 4.014 1.00 97.81 96 GLY A N 1
ATOM 775 C CA . GLY A 1 96 ? 9.267 2.236 3.232 1.00 97.81 96 GLY A CA 1
ATOM 776 C C . GLY A 1 96 ? 8.609 1.288 2.224 1.00 97.81 96 GLY A C 1
ATOM 777 O O . GLY A 1 96 ? 9.000 1.248 1.058 1.00 97.81 96 GLY A O 1
ATOM 778 N N . LEU A 1 97 ? 7.555 0.573 2.637 1.00 98.19 97 LEU A N 1
ATOM 779 C CA . LEU A 1 97 ? 6.775 -0.289 1.741 1.00 98.19 97 LEU A CA 1
ATOM 780 C C . LEU A 1 97 ? 6.026 0.509 0.662 1.00 98.19 97 LEU A C 1
ATOM 782 O O . LEU A 1 97 ? 5.966 0.077 -0.489 1.00 98.19 97 LEU A O 1
ATOM 786 N N . GLN A 1 98 ? 5.480 1.676 1.009 1.00 98.19 98 GLN A N 1
ATOM 787 C CA . GLN A 1 98 ? 4.807 2.561 0.055 1.00 98.19 98 GLN A CA 1
ATOM 788 C C . GLN A 1 98 ? 5.773 3.111 -0.999 1.00 98.19 98 GLN A C 1
ATOM 790 O O . GLN A 1 98 ? 5.428 3.104 -2.179 1.00 98.19 98 GLN A O 1
ATOM 795 N N . LEU A 1 99 ? 6.982 3.525 -0.607 1.00 98.06 99 LEU A N 1
ATOM 796 C CA . LEU A 1 99 ? 8.024 3.979 -1.534 1.00 98.06 99 LEU A CA 1
ATOM 797 C C . LEU A 1 99 ? 8.462 2.854 -2.478 1.00 98.06 99 LEU A C 1
ATOM 799 O O . LEU A 1 99 ? 8.464 3.043 -3.694 1.00 98.06 99 LEU A O 1
ATOM 803 N N . LEU A 1 100 ? 8.731 1.655 -1.944 1.00 98.25 100 LEU A N 1
ATOM 804 C CA . LEU A 1 100 ? 9.042 0.475 -2.759 1.00 98.25 100 LEU A CA 1
ATOM 805 C C . LEU A 1 100 ? 7.929 0.180 -3.773 1.00 98.25 100 LEU A C 1
ATOM 807 O O . LEU A 1 100 ? 8.218 -0.063 -4.946 1.00 98.25 100 LEU A O 1
ATOM 811 N N . SER A 1 101 ? 6.661 0.240 -3.350 1.00 97.62 101 SER A N 1
ATOM 812 C CA . SER A 1 101 ? 5.516 0.055 -4.246 1.00 97.62 101 SER A CA 1
ATOM 813 C C . SER A 1 101 ? 5.429 1.157 -5.304 1.00 97.62 101 SER A C 1
ATOM 815 O O . SER A 1 101 ? 5.217 0.842 -6.473 1.00 97.62 101 SER A O 1
ATOM 817 N N . LYS A 1 102 ? 5.595 2.429 -4.919 1.00 95.50 102 LYS A N 1
ATOM 818 C CA . LYS A 1 102 ? 5.527 3.590 -5.820 1.00 95.50 102 LYS A CA 1
ATOM 819 C C . LYS A 1 102 ? 6.579 3.478 -6.923 1.00 95.50 102 LYS A C 1
ATOM 821 O O . LYS A 1 102 ? 6.231 3.523 -8.097 1.00 95.50 102 LYS A O 1
ATOM 826 N N . TRP A 1 103 ? 7.841 3.259 -6.563 1.00 96.56 103 TRP A N 1
ATOM 827 C CA . TRP A 1 103 ? 8.936 3.194 -7.536 1.00 96.56 103 TRP A CA 1
ATOM 828 C C . TRP A 1 103 ? 8.880 1.929 -8.402 1.00 96.56 103 TRP A C 1
ATOM 830 O O . TRP A 1 103 ? 9.218 1.975 -9.585 1.00 96.56 103 TRP A O 1
ATOM 840 N N . THR A 1 104 ? 8.410 0.804 -7.847 1.00 96.44 104 THR A N 1
ATOM 841 C CA . THR A 1 104 ? 8.156 -0.410 -8.641 1.00 96.44 104 THR A CA 1
ATOM 842 C C . THR A 1 104 ? 7.072 -0.150 -9.686 1.00 96.44 104 THR A C 1
ATOM 844 O O . THR A 1 104 ? 7.248 -0.514 -10.848 1.00 96.44 104 THR A O 1
ATOM 847 N N . ASN A 1 105 ? 5.991 0.539 -9.306 1.00 93.44 105 ASN A N 1
ATOM 848 C CA . ASN A 1 105 ? 4.940 0.931 -10.240 1.00 93.44 105 ASN A CA 1
ATOM 849 C C . ASN A 1 105 ? 5.460 1.888 -11.319 1.00 93.44 105 ASN A C 1
ATOM 851 O O . ASN A 1 105 ? 5.131 1.673 -12.475 1.00 93.44 105 ASN A O 1
ATOM 855 N N . SER A 1 106 ? 6.339 2.848 -11.011 1.00 92.69 106 SER A N 1
ATOM 856 C CA . SER A 1 106 ? 6.955 3.713 -12.036 1.00 92.69 106 SER A CA 1
ATOM 857 C C . SER A 1 106 ? 7.662 2.921 -13.147 1.00 92.69 106 SER A C 1
ATOM 859 O O . SER A 1 106 ? 7.540 3.255 -14.325 1.00 92.69 106 SER A O 1
ATOM 861 N N . ILE A 1 107 ? 8.381 1.848 -12.795 1.00 94.38 107 ILE A N 1
ATOM 862 C CA . ILE A 1 107 ? 9.037 0.974 -13.783 1.00 94.38 107 ILE A CA 1
ATOM 863 C C . ILE A 1 107 ? 8.007 0.136 -14.543 1.00 94.38 107 ILE A C 1
ATOM 865 O O . ILE A 1 107 ? 8.098 0.020 -15.767 1.00 94.38 107 ILE A O 1
ATOM 869 N N . LEU A 1 108 ? 7.047 -0.462 -13.830 1.00 92.88 108 LEU A N 1
ATOM 870 C CA . LEU A 1 108 ? 6.026 -1.309 -14.444 1.00 92.88 108 LEU A CA 1
ATOM 871 C C . LEU A 1 108 ? 5.141 -0.511 -15.398 1.00 92.88 108 LEU A C 1
ATOM 873 O O . LEU A 1 108 ? 4.902 -0.965 -16.507 1.00 92.88 108 LEU A O 1
ATOM 877 N N . GLU A 1 109 ? 4.701 0.682 -15.016 1.00 90.81 109 GLU A N 1
ATOM 878 C CA . GLU A 1 109 ? 3.888 1.556 -15.859 1.00 90.81 109 GLU A CA 1
ATOM 879 C C . GLU A 1 109 ? 4.628 1.950 -17.140 1.00 90.81 109 GLU A C 1
ATOM 881 O O . GLU A 1 109 ? 4.041 1.839 -18.217 1.00 90.81 109 GLU A O 1
ATOM 886 N N . LEU A 1 110 ? 5.919 2.310 -17.057 1.00 91.81 110 LEU A N 1
ATOM 887 C CA . LEU A 1 110 ? 6.744 2.552 -18.246 1.00 91.81 110 LEU A CA 1
ATOM 888 C C . LEU A 1 110 ? 6.793 1.314 -19.141 1.00 91.81 110 LEU A C 1
ATOM 890 O O . LEU A 1 110 ? 6.540 1.408 -20.341 1.00 91.81 110 LEU A O 1
ATOM 894 N N . TYR A 1 111 ? 7.112 0.158 -18.561 1.00 92.06 111 TYR A N 1
ATOM 895 C CA . TYR A 1 111 ? 7.220 -1.097 -19.296 1.00 92.06 111 TYR A CA 1
ATOM 896 C C . TYR A 1 111 ? 5.909 -1.464 -20.005 1.00 92.06 111 TYR A C 1
ATOM 898 O O . TYR A 1 111 ? 5.906 -1.728 -21.208 1.00 92.06 111 TYR A O 1
ATOM 906 N N . CYS A 1 112 ? 4.787 -1.412 -19.285 1.00 91.50 112 CYS A N 1
ATOM 907 C CA . CYS A 1 112 ? 3.462 -1.734 -19.809 1.00 91.50 112 CYS A CA 1
ATOM 908 C C . CYS A 1 112 ? 3.059 -0.758 -20.920 1.00 91.50 112 CYS A C 1
ATOM 910 O O . CYS A 1 112 ? 2.559 -1.172 -21.967 1.00 91.50 112 CYS A O 1
ATOM 912 N N . TRP A 1 113 ? 3.321 0.537 -20.722 1.00 91.06 113 TRP A N 1
ATOM 913 C CA . TRP A 1 113 ? 3.037 1.553 -21.726 1.00 91.06 113 TRP A CA 1
ATOM 914 C C . TRP A 1 113 ? 3.855 1.328 -23.003 1.00 91.06 113 TRP A C 1
ATOM 916 O O . TRP A 1 113 ? 3.288 1.336 -24.093 1.00 91.06 113 TRP A O 1
ATOM 926 N N . LYS A 1 114 ? 5.161 1.054 -22.890 1.00 90.38 114 LYS A N 1
ATOM 927 C CA . LYS A 1 114 ? 6.052 0.800 -24.038 1.00 90.38 114 LYS A CA 1
ATOM 928 C C . LYS A 1 114 ? 5.683 -0.477 -24.800 1.00 90.38 114 LYS A C 1
ATOM 930 O O . LYS A 1 114 ? 5.814 -0.496 -26.022 1.00 90.38 114 LYS A O 1
ATOM 935 N N . LEU A 1 115 ? 5.179 -1.508 -24.115 1.00 91.19 115 LEU A N 1
ATOM 936 C CA . LEU A 1 115 ? 4.697 -2.730 -24.767 1.00 91.19 115 LEU A CA 1
ATOM 937 C C . LEU A 1 115 ? 3.497 -2.489 -25.694 1.00 91.19 115 LEU A C 1
ATOM 939 O O . LEU A 1 115 ? 3.446 -3.071 -26.772 1.00 91.19 115 LEU A O 1
ATOM 943 N N . LEU A 1 116 ? 2.559 -1.615 -25.311 1.00 88.75 116 LEU A N 1
ATOM 944 C CA . LEU A 1 116 ? 1.412 -1.259 -26.162 1.00 88.75 116 LEU A CA 1
ATOM 945 C C . LEU A 1 116 ? 1.715 -0.179 -27.208 1.00 88.75 116 LEU A C 1
ATOM 947 O O . LEU A 1 116 ? 0.868 0.092 -28.058 1.00 88.75 116 LEU A O 1
ATOM 951 N N . HIS A 1 117 ? 2.901 0.428 -27.164 1.00 86.75 117 HIS A N 1
ATOM 952 C CA . HIS A 1 117 ? 3.306 1.484 -28.090 1.00 86.75 117 HIS A CA 1
ATOM 953 C C . HIS A 1 117 ? 4.684 1.179 -28.701 1.00 86.75 117 HIS A C 1
ATOM 955 O O . HIS A 1 117 ? 5.652 1.864 -28.357 1.00 86.75 117 HIS A O 1
ATOM 961 N N . PRO A 1 118 ? 4.806 0.166 -29.588 1.00 87.44 118 PRO A N 1
ATOM 962 C CA . PRO A 1 118 ? 6.073 -0.183 -30.229 1.00 87.44 118 PRO A CA 1
ATOM 963 C C . PRO A 1 118 ? 6.712 1.000 -30.968 1.00 87.44 118 PRO A C 1
ATOM 965 O O . PRO A 1 118 ? 6.012 1.859 -31.509 1.00 87.44 118 PRO A O 1
ATOM 968 N N . ALA A 1 119 ? 8.047 1.038 -31.016 1.00 82.56 119 ALA A N 1
ATOM 969 C CA . ALA A 1 119 ? 8.771 2.093 -31.719 1.00 82.56 119 ALA A CA 1
ATOM 970 C C . ALA A 1 119 ? 8.438 2.104 -33.225 1.00 82.56 119 ALA A C 1
ATOM 972 O O . ALA A 1 119 ? 8.452 1.063 -33.882 1.00 82.56 119 ALA A O 1
ATOM 973 N N . ASP A 1 120 ? 8.174 3.294 -33.774 1.00 71.31 120 ASP A N 1
ATOM 974 C CA . ASP A 1 120 ? 7.889 3.505 -35.198 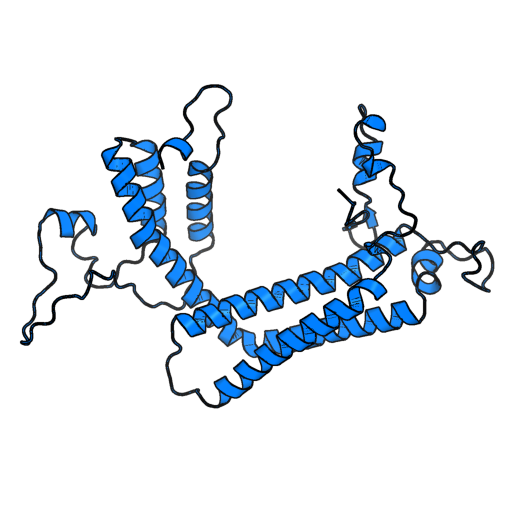1.00 71.31 120 ASP A CA 1
ATOM 975 C C . ASP A 1 120 ? 9.167 3.922 -35.947 1.00 71.31 120 ASP A C 1
ATOM 977 O O . ASP A 1 120 ? 9.768 4.964 -35.652 1.00 71.31 120 ASP A O 1
ATOM 981 N N . TYR A 1 121 ? 9.574 3.128 -36.943 1.00 60.09 121 TYR A N 1
ATOM 982 C CA . TYR A 1 121 ? 10.759 3.373 -37.773 1.00 60.09 121 TYR A CA 1
ATOM 983 C C . TYR A 1 121 ? 10.694 4.710 -38.519 1.00 60.09 121 TYR A C 1
ATOM 985 O O . TYR A 1 121 ? 11.719 5.368 -38.718 1.00 60.09 121 TYR A O 1
ATOM 993 N N . ARG A 1 122 ? 9.487 5.175 -38.867 1.00 58.97 122 ARG A N 1
ATOM 994 C CA . ARG A 1 122 ? 9.280 6.402 -39.654 1.00 58.97 122 ARG A CA 1
ATOM 995 C C . ARG A 1 122 ? 9.615 7.680 -38.888 1.00 58.97 122 ARG A C 1
ATOM 997 O O . ARG A 1 122 ? 9.792 8.728 -39.502 1.00 58.97 122 ARG A O 1
ATOM 1004 N N . LYS A 1 123 ? 9.735 7.607 -37.558 1.00 57.84 123 LYS A N 1
ATOM 1005 C CA . LYS A 1 123 ? 10.085 8.741 -36.685 1.00 57.84 123 LYS A CA 1
ATOM 1006 C C . LYS A 1 123 ? 11.578 8.802 -36.331 1.00 57.84 123 LYS A C 1
ATOM 1008 O O . LYS A 1 123 ? 11.953 9.502 -35.396 1.00 57.84 123 LYS A O 1
ATOM 1013 N N . GLY A 1 124 ? 12.434 8.095 -37.077 1.00 53.88 124 GLY A N 1
ATOM 1014 C CA . GLY A 1 124 ? 13.894 8.190 -36.951 1.00 53.88 124 GLY A CA 1
ATOM 1015 C C . GLY A 1 124 ? 14.488 7.447 -35.749 1.00 53.88 124 GLY A C 1
ATOM 1016 O O . GLY A 1 124 ? 15.624 7.719 -35.367 1.00 53.88 124 GLY A O 1
ATOM 1017 N N . ALA A 1 125 ? 13.742 6.515 -35.145 1.00 53.56 125 ALA A N 1
ATOM 1018 C CA . ALA A 1 125 ? 14.128 5.833 -33.907 1.00 53.56 125 ALA A CA 1
ATOM 1019 C C . ALA A 1 125 ? 15.136 4.677 -34.092 1.00 53.56 125 ALA A C 1
ATOM 1021 O O . ALA A 1 125 ? 15.619 4.123 -33.106 1.00 53.56 125 ALA A O 1
ATOM 1022 N N . SER A 1 126 ? 15.485 4.293 -35.324 1.00 52.53 126 SER A N 1
ATOM 1023 C CA . SER A 1 126 ? 16.367 3.149 -35.563 1.00 52.53 126 SER A CA 1
ATOM 1024 C C . SER A 1 126 ? 16.944 3.142 -36.984 1.00 52.53 126 SER A C 1
ATOM 1026 O O . SER A 1 126 ? 16.223 3.383 -37.945 1.00 52.53 126 SER A O 1
ATOM 1028 N N . LYS A 1 127 ? 18.245 2.835 -37.111 1.00 53.56 127 LYS A N 1
ATOM 1029 C CA . LYS A 1 127 ? 18.936 2.518 -38.382 1.00 53.56 127 LYS A CA 1
ATOM 1030 C C . LYS A 1 127 ? 18.649 1.091 -38.884 1.00 53.56 127 LYS A C 1
ATOM 1032 O O . LYS A 1 127 ? 19.193 0.702 -39.912 1.00 53.56 127 LYS A O 1
ATOM 1037 N N . TYR A 1 128 ? 17.896 0.301 -38.124 1.00 54.47 128 TYR A N 1
ATOM 1038 C CA . TYR A 1 128 ? 17.661 -1.115 -38.384 1.00 54.47 128 TYR A CA 1
ATOM 1039 C C . TYR A 1 128 ? 16.403 -1.299 -39.236 1.00 54.47 128 TYR A C 1
ATOM 1041 O O . TYR A 1 128 ? 15.422 -0.583 -39.045 1.00 54.47 128 TYR A O 1
ATOM 1049 N N . GLU A 1 129 ? 16.515 -2.219 -40.190 1.00 55.16 129 GLU A N 1
ATOM 1050 C CA . GLU A 1 129 ? 15.615 -2.487 -41.312 1.00 55.16 129 GLU A CA 1
ATOM 1051 C C . GLU A 1 129 ? 14.140 -2.648 -40.894 1.00 55.16 129 GLU A C 1
ATOM 1053 O O . GLU A 1 129 ? 13.832 -3.059 -39.776 1.00 55.16 129 GLU A O 1
ATOM 1058 N N . ASP A 1 130 ? 13.240 -2.313 -41.822 1.00 56.66 130 ASP A N 1
ATOM 1059 C CA . ASP A 1 130 ? 11.771 -2.181 -41.702 1.00 56.66 130 ASP A CA 1
ATOM 1060 C C . ASP A 1 130 ? 11.023 -3.484 -41.305 1.00 56.66 130 ASP A C 1
ATOM 1062 O O . ASP A 1 130 ? 9.798 -3.538 -41.350 1.00 56.66 130 ASP A O 1
ATOM 1066 N N . ASP A 1 131 ? 11.747 -4.538 -40.907 1.00 60.72 131 ASP A N 1
ATOM 1067 C CA . ASP A 1 131 ? 11.264 -5.921 -40.749 1.00 60.72 131 ASP A CA 1
ATOM 1068 C C . ASP A 1 131 ? 11.406 -6.474 -39.312 1.00 60.72 131 ASP A C 1
ATOM 1070 O O . ASP A 1 131 ? 11.252 -7.668 -39.063 1.00 60.72 131 ASP A O 1
ATOM 1074 N N . GLY A 1 132 ? 11.724 -5.624 -38.327 1.00 65.69 132 GLY A N 1
ATOM 1075 C CA . GLY A 1 132 ? 11.835 -6.068 -36.933 1.00 65.69 132 GLY A CA 1
ATOM 1076 C C . GLY A 1 132 ? 10.485 -6.475 -36.331 1.00 65.69 132 GLY A C 1
ATOM 1077 O O . GLY A 1 132 ? 9.489 -5.746 -36.440 1.00 65.69 132 GLY A O 1
ATOM 1078 N N . GLU A 1 133 ? 10.475 -7.626 -35.650 1.00 83.88 133 GLU A N 1
ATOM 1079 C CA . GLU A 1 133 ? 9.319 -8.177 -34.936 1.00 83.88 133 GLU A CA 1
ATOM 1080 C C . GLU A 1 133 ? 8.739 -7.154 -33.944 1.00 83.88 133 GLU A C 1
ATOM 1082 O O . GLU A 1 133 ? 9.469 -6.415 -33.275 1.00 83.88 133 GLU A O 1
ATOM 1087 N N . GLU A 1 134 ? 7.409 -7.115 -33.809 1.00 84.06 134 GLU A N 1
ATOM 1088 C CA . GLU A 1 134 ? 6.711 -6.140 -32.962 1.00 84.06 134 GLU A CA 1
ATOM 1089 C C . GLU A 1 134 ? 7.220 -6.136 -31.513 1.00 84.06 134 GLU A C 1
ATOM 1091 O O . GLU A 1 134 ? 7.402 -5.065 -30.927 1.00 84.06 134 GLU A O 1
ATOM 1096 N N . TYR A 1 135 ? 7.540 -7.311 -30.965 1.00 88.75 135 TYR A N 1
ATOM 1097 C CA . TYR A 1 135 ? 8.102 -7.432 -29.623 1.00 88.75 135 TYR A CA 1
ATOM 1098 C C . TYR A 1 135 ? 9.489 -6.783 -29.503 1.00 88.75 135 TYR A C 1
ATOM 1100 O O . TYR A 1 135 ? 9.779 -6.105 -28.513 1.00 88.75 135 TYR A O 1
ATOM 1108 N N . GLU A 1 136 ? 10.346 -6.915 -30.519 1.00 87.50 136 GLU A N 1
ATOM 1109 C CA . GLU A 1 136 ? 11.666 -6.279 -30.535 1.00 87.50 136 GLU A CA 1
ATOM 1110 C C . GLU A 1 136 ? 11.542 -4.747 -30.622 1.00 87.50 136 GLU A C 1
ATOM 1112 O O . GLU A 1 136 ? 12.258 -4.011 -29.930 1.00 87.50 136 GLU A O 1
ATOM 1117 N N . ARG A 1 137 ? 10.564 -4.252 -31.391 1.00 86.50 137 ARG A N 1
ATOM 1118 C CA . ARG A 1 137 ? 10.237 -2.818 -31.471 1.00 86.50 137 ARG A CA 1
ATOM 1119 C C . ARG A 1 137 ? 9.672 -2.258 -30.179 1.00 86.50 137 ARG A C 1
ATOM 1121 O O . ARG A 1 137 ? 9.936 -1.101 -29.869 1.00 86.50 137 ARG A O 1
ATOM 1128 N N . ALA A 1 138 ? 8.896 -3.046 -29.444 1.00 89.44 138 ALA A N 1
ATOM 1129 C CA . ALA A 1 138 ? 8.310 -2.651 -28.169 1.00 89.44 138 ALA A CA 1
ATOM 1130 C C . ALA A 1 138 ? 9.318 -2.697 -27.010 1.00 89.44 138 ALA A C 1
ATOM 1132 O O . ALA A 1 138 ? 9.187 -1.953 -26.036 1.00 89.44 138 ALA A O 1
ATOM 1133 N N . THR A 1 139 ? 10.348 -3.536 -27.136 1.00 90.56 139 THR A N 1
ATOM 1134 C CA . THR A 1 139 ? 11.379 -3.736 -26.116 1.00 90.56 139 THR A CA 1
ATOM 1135 C C . THR A 1 139 ? 12.713 -3.120 -26.530 1.00 90.56 139 THR A C 1
ATOM 1137 O O . THR A 1 139 ? 12.993 -1.977 -26.191 1.00 90.56 139 THR A O 1
ATOM 1140 N N . ARG A 1 140 ? 13.559 -3.835 -27.273 1.00 87.88 140 ARG A N 1
ATOM 1141 C CA . ARG A 1 140 ? 14.951 -3.467 -27.583 1.00 87.88 140 ARG A CA 1
ATOM 1142 C C . ARG A 1 140 ? 15.110 -2.039 -28.114 1.00 87.88 140 ARG A C 1
ATOM 1144 O O . ARG A 1 140 ? 16.047 -1.341 -27.699 1.00 87.88 140 ARG A O 1
ATOM 1151 N N . TYR A 1 141 ? 14.207 -1.624 -29.001 1.00 86.25 141 TYR A N 1
ATOM 1152 C CA . TYR A 1 141 ? 14.278 -0.350 -29.720 1.00 86.25 141 TYR A CA 1
ATOM 1153 C C . TYR A 1 141 ? 13.429 0.778 -29.116 1.00 86.25 141 TYR A C 1
ATOM 1155 O O . TYR A 1 141 ? 13.557 1.918 -29.552 1.00 86.25 141 TYR A O 1
ATOM 1163 N N . ASN A 1 142 ? 12.616 0.507 -28.088 1.00 89.12 142 ASN A N 1
ATOM 1164 C CA . ASN A 1 142 ? 11.684 1.498 -27.530 1.00 89.12 142 ASN A CA 1
ATOM 1165 C C . ASN A 1 142 ? 12.227 2.299 -26.336 1.00 89.12 142 ASN A C 1
ATOM 1167 O O . ASN A 1 142 ? 11.505 3.089 -25.725 1.00 89.12 142 ASN A O 1
ATOM 1171 N N . TYR A 1 143 ? 13.493 2.083 -25.975 1.00 90.56 143 TYR A N 1
ATOM 1172 C CA . TYR A 1 143 ? 14.142 2.776 -24.865 1.00 90.56 143 TYR A CA 1
ATOM 1173 C C . TYR A 1 143 ? 15.413 3.461 -25.346 1.00 90.56 143 TYR A C 1
ATOM 1175 O O . TYR A 1 143 ? 16.337 2.828 -25.870 1.00 90.56 143 TYR A O 1
ATOM 1183 N N . THR A 1 144 ? 15.482 4.758 -25.088 1.00 90.88 144 THR A N 1
ATOM 1184 C CA . THR A 1 144 ? 16.696 5.558 -25.203 1.00 90.88 144 THR A CA 1
ATOM 1185 C C . THR A 1 144 ? 17.742 5.101 -24.183 1.00 90.88 144 THR A C 1
ATOM 1187 O O . THR A 1 144 ? 17.428 4.482 -23.163 1.00 90.88 144 THR A O 1
ATOM 1190 N N . SER A 1 145 ? 19.013 5.435 -24.419 1.00 92.94 145 SER A N 1
ATOM 1191 C CA . SER A 1 145 ? 20.077 5.150 -23.445 1.00 92.94 145 SER A CA 1
ATOM 1192 C C . SER A 1 145 ? 19.795 5.794 -22.083 1.00 92.94 145 SER A C 1
ATOM 1194 O O . SER A 1 145 ? 20.040 5.169 -21.057 1.00 92.94 145 SER A O 1
ATOM 1196 N N . GLN A 1 146 ? 19.233 7.009 -22.065 1.00 94.50 146 GLN A N 1
ATOM 1197 C CA . GLN A 1 146 ? 18.872 7.713 -20.830 1.00 94.50 146 GLN A CA 1
ATOM 1198 C C . GLN A 1 146 ? 17.776 6.981 -20.048 1.00 94.50 146 GLN A C 1
ATOM 1200 O O . GLN A 1 146 ? 17.930 6.783 -18.846 1.00 94.50 146 GLN A O 1
ATOM 1205 N N . GLU A 1 147 ? 16.711 6.523 -20.716 1.00 93.56 147 GLU A N 1
ATOM 1206 C CA . GLU A 1 147 ? 15.662 5.721 -20.070 1.00 93.56 147 GLU A CA 1
ATOM 1207 C C . GLU A 1 147 ? 16.232 4.417 -19.499 1.00 93.56 147 GLU A C 1
ATOM 1209 O O . GLU A 1 147 ? 15.923 4.070 -18.362 1.00 93.56 147 GLU A O 1
ATOM 1214 N N . LYS A 1 148 ? 17.119 3.726 -20.232 1.00 94.75 148 LYS A N 1
ATOM 1215 C CA . LYS A 1 148 ? 17.769 2.496 -19.741 1.00 94.75 148 LYS A CA 1
ATOM 1216 C C . LYS A 1 148 ? 18.587 2.751 -18.473 1.00 94.75 148 LYS A C 1
ATOM 1218 O O . LYS A 1 148 ? 18.460 1.993 -17.513 1.00 94.75 148 LYS A O 1
ATOM 1223 N N . PHE A 1 149 ? 19.389 3.819 -18.439 1.00 97.12 149 PHE A N 1
ATOM 1224 C CA . PHE A 1 149 ? 20.142 4.190 -17.235 1.00 97.12 149 PHE A CA 1
ATOM 1225 C C . PHE A 1 149 ? 19.216 4.541 -16.067 1.00 97.12 149 PHE A C 1
ATOM 1227 O O . PHE A 1 149 ? 19.430 4.040 -14.966 1.00 97.12 149 PHE A O 1
ATOM 1234 N N . ALA A 1 150 ? 18.161 5.323 -16.311 1.00 96.56 150 ALA A N 1
ATOM 1235 C CA . ALA A 1 150 ? 17.178 5.677 -15.289 1.00 96.56 150 ALA A CA 1
ATOM 1236 C C . ALA A 1 150 ? 16.459 4.443 -14.719 1.00 96.56 150 ALA A C 1
ATOM 1238 O O . ALA A 1 150 ? 16.290 4.331 -13.507 1.00 96.56 150 ALA A O 1
ATOM 1239 N N . MET A 1 151 ? 16.082 3.480 -15.566 1.00 96.31 151 MET A N 1
ATOM 1240 C CA . MET A 1 151 ? 15.481 2.221 -15.117 1.00 96.31 151 MET A CA 1
ATOM 1241 C C . MET A 1 151 ? 16.434 1.423 -14.227 1.00 96.31 151 MET A C 1
ATOM 1243 O O . MET A 1 151 ? 16.031 0.959 -13.162 1.00 96.31 151 MET A O 1
ATOM 1247 N N . VAL A 1 152 ? 17.696 1.265 -14.643 1.00 97.75 152 VAL A N 1
ATOM 1248 C CA . VAL A 1 152 ? 18.711 0.549 -13.852 1.00 97.75 152 VAL A CA 1
ATOM 1249 C C . VAL A 1 152 ? 18.955 1.247 -12.517 1.00 97.75 152 VAL A C 1
ATOM 1251 O O . VAL A 1 152 ? 19.065 0.578 -11.488 1.00 97.75 152 VAL A O 1
ATOM 1254 N N . GLU A 1 153 ? 18.998 2.576 -12.512 1.00 97.94 153 GLU A N 1
ATOM 1255 C CA . GLU A 1 153 ? 19.138 3.365 -11.294 1.00 97.94 153 GLU A CA 1
ATOM 1256 C C . GLU A 1 153 ? 17.969 3.117 -10.339 1.00 97.94 153 GLU A C 1
ATOM 1258 O O . GLU A 1 153 ? 18.197 2.670 -9.218 1.00 97.94 153 GLU A O 1
ATOM 1263 N N . ILE A 1 154 ? 16.722 3.295 -10.785 1.00 97.81 154 ILE A N 1
ATOM 1264 C CA . ILE A 1 154 ? 15.539 3.097 -9.933 1.00 97.81 154 ILE A CA 1
ATOM 1265 C C . ILE A 1 154 ? 15.458 1.646 -9.434 1.00 97.81 154 ILE A C 1
ATOM 1267 O O . ILE A 1 154 ? 15.202 1.422 -8.252 1.00 97.81 154 ILE A O 1
ATOM 1271 N N . LEU A 1 155 ? 15.752 0.649 -10.278 1.00 98.12 155 LEU A N 1
ATOM 1272 C CA . LEU A 1 155 ? 15.837 -0.757 -9.855 1.00 98.12 155 LEU A CA 1
ATOM 1273 C C . LEU A 1 155 ? 16.885 -0.970 -8.758 1.00 98.12 155 LEU A C 1
ATOM 1275 O O . LEU A 1 155 ? 16.666 -1.762 -7.838 1.00 98.12 155 LEU A O 1
ATOM 1279 N N . SER A 1 156 ? 18.015 -0.271 -8.849 1.00 98.25 156 SER A N 1
ATOM 1280 C CA . SER A 1 156 ? 19.080 -0.331 -7.848 1.00 98.25 156 SER A CA 1
ATOM 1281 C C . SER A 1 156 ? 18.645 0.321 -6.534 1.00 98.25 156 SER A C 1
ATOM 1283 O O . SER A 1 156 ? 18.865 -0.271 -5.478 1.00 98.25 156 SER A O 1
ATOM 1285 N N . LEU A 1 157 ? 17.959 1.470 -6.588 1.00 98.25 157 LEU A N 1
ATOM 1286 C CA . LEU A 1 157 ? 17.373 2.134 -5.415 1.00 98.25 157 LEU A CA 1
ATOM 1287 C C . LEU A 1 157 ? 16.335 1.236 -4.722 1.00 98.25 157 LEU A C 1
ATOM 1289 O O . LEU A 1 157 ? 16.402 1.034 -3.511 1.00 98.25 157 LEU A O 1
ATOM 1293 N N . ILE A 1 158 ? 15.427 0.616 -5.488 1.00 98.44 158 ILE A N 1
ATOM 1294 C CA . ILE A 1 158 ? 14.416 -0.322 -4.971 1.00 98.44 158 ILE A CA 1
ATOM 1295 C C . ILE A 1 158 ? 15.085 -1.504 -4.269 1.00 98.44 158 ILE A C 1
ATOM 1297 O O . ILE A 1 158 ? 14.762 -1.809 -3.122 1.00 98.44 158 ILE A O 1
ATOM 1301 N N . LYS A 1 159 ? 16.033 -2.176 -4.935 1.00 98.25 159 LYS A N 1
ATOM 1302 C CA . LYS A 1 159 ? 16.724 -3.343 -4.364 1.00 98.25 159 LYS A CA 1
ATOM 1303 C C . LYS A 1 159 ? 17.569 -2.968 -3.144 1.00 98.25 159 LYS A C 1
ATOM 1305 O O . LYS A 1 159 ? 17.618 -3.734 -2.182 1.00 98.25 159 LYS A O 1
ATOM 1310 N N . GLY A 1 160 ? 18.208 -1.798 -3.164 1.00 97.62 160 GLY A N 1
ATOM 1311 C CA . GLY A 1 160 ? 18.974 -1.264 -2.040 1.00 97.62 160 GLY A CA 1
ATOM 1312 C C . GLY A 1 160 ? 18.095 -1.015 -0.816 1.00 97.62 160 GLY A C 1
ATOM 1313 O O . GLY A 1 160 ? 18.385 -1.531 0.266 1.00 97.62 160 GLY A O 1
ATOM 1314 N N . LEU A 1 161 ? 16.978 -0.308 -1.001 1.00 97.06 161 LEU A N 1
ATOM 1315 C CA . LEU A 1 161 ? 16.012 -0.055 0.064 1.00 97.06 161 LEU A CA 1
ATOM 1316 C C . LEU A 1 161 ? 15.377 -1.356 0.577 1.00 97.06 161 LEU A C 1
ATOM 1318 O O . LEU A 1 161 ? 15.298 -1.558 1.786 1.00 97.06 161 LEU A O 1
ATOM 1322 N N . GLN A 1 162 ? 14.986 -2.274 -0.313 1.00 97.69 162 GLN A N 1
ATOM 1323 C CA . GLN A 1 162 ? 14.444 -3.585 0.062 1.00 97.69 162 GLN A CA 1
ATOM 1324 C C . GLN A 1 162 ? 15.409 -4.348 0.979 1.00 97.69 162 GLN A C 1
ATOM 1326 O O . GLN A 1 162 ? 14.993 -4.894 2.002 1.00 97.69 162 GLN A O 1
ATOM 1331 N N . LEU A 1 163 ? 16.702 -4.368 0.637 1.00 96.38 163 LEU A N 1
ATOM 1332 C CA . LEU A 1 163 ? 17.727 -5.015 1.451 1.00 96.38 163 LEU A CA 1
ATOM 1333 C C . LEU A 1 163 ? 17.828 -4.377 2.844 1.00 96.38 163 LEU A C 1
ATOM 1335 O O . LEU A 1 163 ? 17.892 -5.099 3.838 1.00 96.38 163 LEU A O 1
ATOM 1339 N N . GLN A 1 164 ? 17.841 -3.045 2.930 1.00 94.19 164 GLN A N 1
ATOM 1340 C CA . GLN A 1 164 ? 17.926 -2.340 4.213 1.00 94.19 164 GLN A CA 1
ATOM 1341 C C . GLN A 1 164 ? 16.675 -2.548 5.075 1.00 94.19 164 GLN A C 1
ATOM 1343 O O . GLN A 1 164 ? 16.795 -2.872 6.255 1.00 94.19 164 GLN A O 1
ATOM 1348 N N . MET A 1 165 ? 15.487 -2.458 4.476 1.00 95.25 165 MET A N 1
ATOM 1349 C CA . MET A 1 165 ? 14.210 -2.756 5.128 1.00 95.25 165 MET A CA 1
ATOM 1350 C C . MET A 1 165 ? 14.186 -4.178 5.701 1.00 95.25 165 MET A C 1
ATOM 1352 O O . MET A 1 165 ? 13.792 -4.379 6.848 1.00 95.25 165 MET A O 1
ATOM 1356 N N . ASN A 1 166 ? 14.673 -5.160 4.935 1.00 94.75 166 ASN A N 1
ATOM 1357 C CA . ASN A 1 166 ? 14.717 -6.554 5.370 1.00 94.75 166 ASN A CA 1
ATOM 1358 C C . ASN A 1 166 ? 15.690 -6.785 6.541 1.00 94.75 166 ASN A C 1
ATOM 1360 O O . ASN A 1 166 ? 15.440 -7.634 7.391 1.00 94.75 166 ASN A O 1
ATOM 1364 N N . ARG A 1 167 ? 16.778 -6.007 6.645 1.00 92.25 167 ARG A N 1
ATOM 1365 C CA . ARG A 1 167 ? 17.694 -6.071 7.805 1.00 92.25 167 ARG A CA 1
ATOM 1366 C C . ARG A 1 167 ? 17.032 -5.621 9.107 1.00 92.25 167 ARG A C 1
ATOM 1368 O O . ARG A 1 167 ? 17.417 -6.092 10.170 1.00 92.25 167 ARG A O 1
ATOM 1375 N N . LEU A 1 168 ? 16.046 -4.732 9.025 1.00 91.62 168 LEU A N 1
ATOM 1376 C CA . LEU A 1 168 ? 15.287 -4.230 10.172 1.00 91.62 168 LEU A CA 1
ATOM 1377 C C . LEU A 1 168 ? 13.968 -4.988 10.391 1.00 91.62 168 LEU A C 1
ATOM 1379 O O . LEU A 1 168 ? 13.158 -4.574 11.220 1.00 91.62 168 LEU A O 1
ATOM 1383 N N . ASN A 1 169 ? 13.756 -6.110 9.692 1.00 92.19 169 ASN A N 1
ATOM 1384 C CA . ASN A 1 169 ? 12.493 -6.847 9.693 1.00 92.19 169 ASN A CA 1
ATOM 1385 C C . ASN A 1 169 ? 12.000 -7.205 11.104 1.00 92.19 169 ASN A C 1
ATOM 1387 O O . ASN A 1 169 ? 10.836 -6.977 11.412 1.00 92.19 169 ASN A O 1
ATOM 1391 N N . GLU A 1 170 ? 12.869 -7.703 11.988 1.00 91.88 170 GLU A N 1
ATOM 1392 C CA . GLU A 1 170 ? 12.473 -8.060 13.360 1.00 91.88 170 GLU A CA 1
ATOM 1393 C C . GLU A 1 170 ? 12.016 -6.841 14.172 1.00 91.88 170 GLU A C 1
ATOM 1395 O O . GLU A 1 170 ? 11.013 -6.896 14.882 1.00 91.88 170 GLU A O 1
ATOM 1400 N N . THR A 1 171 ? 12.715 -5.714 14.025 1.00 91.44 171 THR A N 1
ATOM 1401 C CA . THR A 1 171 ? 12.365 -4.466 14.717 1.00 91.44 171 THR A CA 1
ATOM 1402 C C . THR A 1 171 ? 11.059 -3.884 14.189 1.00 91.44 171 THR A C 1
ATOM 1404 O O . THR A 1 171 ? 10.211 -3.463 14.976 1.00 91.44 171 THR A O 1
ATOM 1407 N N . PHE A 1 172 ? 10.855 -3.906 12.870 1.00 94.56 172 PHE A N 1
ATOM 1408 C CA . PHE A 1 172 ? 9.586 -3.492 12.283 1.00 94.56 172 PHE A CA 1
ATOM 1409 C C . PHE A 1 172 ? 8.446 -4.422 12.677 1.00 94.56 172 PHE A C 1
ATOM 1411 O O . PHE A 1 172 ? 7.377 -3.933 13.021 1.00 94.56 172 PHE A O 1
ATOM 1418 N N . TYR A 1 173 ? 8.663 -5.736 12.697 1.00 94.62 173 TYR A N 1
ATOM 1419 C CA . TYR A 1 173 ? 7.657 -6.697 13.136 1.00 94.62 173 TYR A CA 1
ATOM 1420 C C . TYR A 1 173 ? 7.199 -6.422 14.573 1.00 94.62 173 TYR A C 1
ATOM 1422 O O . TYR A 1 173 ? 5.995 -6.353 14.836 1.00 94.62 173 TYR A O 1
ATOM 1430 N N . GLU A 1 174 ? 8.149 -6.206 15.489 1.00 92.62 174 GLU A N 1
ATOM 1431 C CA . GLU A 1 174 ? 7.859 -5.885 16.887 1.00 92.62 174 GLU A CA 1
ATOM 1432 C C . GLU A 1 174 ? 7.052 -4.584 17.010 1.00 92.62 174 GLU A C 1
ATOM 1434 O O . GLU A 1 174 ? 6.003 -4.546 17.662 1.00 92.62 174 GLU A O 1
ATOM 1439 N N . ALA A 1 175 ? 7.506 -3.528 16.329 1.00 93.56 175 ALA A N 1
ATOM 1440 C CA . ALA A 1 175 ? 6.828 -2.240 16.296 1.00 93.56 175 ALA A CA 1
ATOM 1441 C C . ALA A 1 175 ? 5.409 -2.359 15.725 1.00 93.56 175 ALA A C 1
ATOM 1443 O O . ALA A 1 175 ? 4.460 -1.859 16.325 1.00 93.56 175 ALA A O 1
ATOM 1444 N N . ILE A 1 176 ? 5.239 -3.083 14.614 1.00 96.12 176 ILE A N 1
ATOM 1445 C CA . ILE A 1 176 ? 3.940 -3.281 13.971 1.00 96.12 176 ILE A CA 1
ATOM 1446 C C . ILE A 1 176 ? 2.976 -4.003 14.895 1.00 96.12 176 ILE A C 1
ATOM 1448 O O . ILE A 1 176 ? 1.848 -3.539 15.080 1.00 96.12 176 ILE A O 1
ATOM 1452 N N . CYS A 1 177 ? 3.408 -5.102 15.503 1.00 95.50 177 CYS A N 1
ATOM 1453 C CA . CYS A 1 177 ? 2.557 -5.875 16.393 1.00 95.50 177 CYS A CA 1
ATOM 1454 C C . CYS A 1 177 ? 2.169 -5.074 17.642 1.00 95.50 177 CYS A C 1
ATOM 1456 O O . CYS A 1 177 ? 0.989 -5.014 17.987 1.00 95.50 177 CYS A O 1
ATOM 1458 N N . SER A 1 178 ? 3.141 -4.423 18.285 1.00 92.50 178 SER A N 1
ATOM 1459 C CA . SER A 1 178 ? 2.920 -3.610 19.486 1.00 92.50 178 SER A CA 1
ATOM 1460 C C . SER A 1 178 ? 2.005 -2.411 19.215 1.00 92.50 178 SER A C 1
ATOM 1462 O O . SER A 1 178 ? 1.002 -2.213 19.903 1.00 92.50 178 SER A O 1
ATOM 1464 N N . THR A 1 179 ? 2.286 -1.638 18.163 1.00 94.94 179 THR A N 1
ATOM 1465 C CA . THR A 1 179 ? 1.474 -0.477 17.786 1.00 94.94 179 THR A CA 1
ATOM 1466 C C . THR A 1 179 ? 0.060 -0.878 17.382 1.00 94.94 179 THR A C 1
ATOM 1468 O O . THR A 1 179 ? -0.893 -0.297 17.895 1.00 94.94 179 THR A O 1
ATOM 1471 N N . THR A 1 180 ? -0.098 -1.888 16.519 1.00 96.44 180 THR A N 1
ATOM 1472 C CA . THR A 1 180 ? -1.428 -2.356 16.085 1.00 96.44 180 THR A CA 1
ATOM 1473 C C . THR A 1 180 ? -2.266 -2.798 17.279 1.00 96.44 180 THR A C 1
ATOM 1475 O O . THR A 1 180 ? -3.447 -2.465 17.371 1.00 96.44 180 THR A O 1
ATOM 1478 N N . TYR A 1 181 ? -1.654 -3.517 18.221 1.00 94.69 181 TYR A N 1
ATOM 1479 C CA . TYR A 1 181 ? -2.311 -3.927 19.452 1.00 94.69 181 TYR A CA 1
ATOM 1480 C C . TYR A 1 181 ? -2.782 -2.722 20.279 1.00 94.69 181 TYR A C 1
ATOM 1482 O O . TYR A 1 181 ? -3.952 -2.659 20.658 1.00 94.69 181 TYR A O 1
ATOM 1490 N N . ILE A 1 182 ? -1.892 -1.759 20.547 1.00 92.12 182 ILE A N 1
ATOM 1491 C CA . ILE A 1 182 ? -2.209 -0.583 21.371 1.00 92.12 182 ILE A CA 1
ATOM 1492 C C . ILE A 1 182 ? -3.324 0.240 20.726 1.00 92.12 182 ILE A C 1
ATOM 1494 O O . ILE A 1 182 ? -4.261 0.640 21.418 1.00 92.12 182 ILE A O 1
ATOM 1498 N N . GLU A 1 183 ? -3.264 0.471 19.415 1.00 94.31 183 GLU A N 1
ATOM 1499 C CA . GLU A 1 183 ? -4.293 1.225 18.695 1.00 94.31 183 GLU A CA 1
ATOM 1500 C C . GLU A 1 183 ? -5.640 0.506 18.709 1.00 94.31 183 GLU A C 1
ATOM 1502 O O . GLU A 1 183 ? -6.665 1.135 18.978 1.00 94.31 183 GLU A O 1
ATOM 1507 N N . LEU A 1 184 ? -5.647 -0.815 18.508 1.00 94.88 184 LEU A N 1
ATOM 1508 C CA . LEU A 1 184 ? -6.866 -1.613 18.577 1.00 94.88 184 LEU A CA 1
ATOM 1509 C C . LEU A 1 184 ? -7.489 -1.578 19.979 1.00 94.88 184 LEU A C 1
ATOM 1511 O O . LEU A 1 184 ? -8.690 -1.338 20.106 1.00 94.88 184 LEU A O 1
ATOM 1515 N N . GLN A 1 185 ? -6.693 -1.775 21.035 1.00 92.81 185 GLN A N 1
ATOM 1516 C CA . GLN A 1 185 ? -7.198 -1.730 22.411 1.00 92.81 185 GLN A CA 1
ATOM 1517 C C . GLN A 1 185 ? -7.664 -0.327 22.804 1.00 92.81 185 GLN A C 1
ATOM 1519 O O . GLN A 1 185 ? -8.716 -0.187 23.423 1.00 92.81 185 GLN A O 1
ATOM 1524 N N . THR A 1 186 ? -6.947 0.717 22.384 1.00 92.06 186 THR A N 1
ATOM 1525 C CA . THR A 1 186 ? -7.365 2.116 22.567 1.00 92.06 186 THR A CA 1
ATOM 1526 C C . THR A 1 186 ? -8.720 2.350 21.907 1.00 92.06 186 THR A C 1
ATOM 1528 O O . THR A 1 186 ? -9.657 2.835 22.544 1.00 92.06 186 THR A O 1
ATOM 1531 N N . PHE A 1 187 ? -8.869 1.935 20.650 1.00 94.19 187 PHE A N 1
ATOM 1532 C CA . PHE A 1 187 ? -10.117 2.079 19.916 1.00 94.19 187 PHE A CA 1
ATOM 1533 C C . PHE A 1 187 ? -11.280 1.336 20.581 1.00 94.19 187 PHE A C 1
ATOM 1535 O O . PHE A 1 187 ? -12.350 1.909 20.783 1.00 94.19 187 PHE A O 1
ATOM 1542 N N . ILE A 1 188 ? -11.070 0.088 20.988 1.00 92.31 188 ILE A N 1
ATOM 1543 C CA . ILE A 1 188 ? -12.122 -0.752 21.561 1.00 92.31 188 ILE A CA 1
ATOM 1544 C C . ILE A 1 188 ? -12.500 -0.335 22.989 1.00 92.31 188 ILE A C 1
ATOM 1546 O O . ILE A 1 188 ? -13.680 -0.246 23.331 1.00 92.31 188 ILE A O 1
ATOM 1550 N N . GLN A 1 189 ? -11.519 -0.076 23.848 1.00 88.06 189 GLN A N 1
ATOM 1551 C CA . GLN A 1 189 ? -11.773 0.151 25.271 1.00 88.06 189 GLN A CA 1
ATOM 1552 C C . GLN A 1 189 ? -12.117 1.613 25.589 1.00 88.06 189 GLN A C 1
ATOM 1554 O O . GLN A 1 189 ? -12.804 1.875 26.581 1.00 88.06 189 GLN A O 1
ATOM 1559 N N . ILE A 1 190 ? -11.678 2.566 24.755 1.00 87.75 190 ILE A N 1
ATOM 1560 C CA . ILE A 1 190 ? -11.988 3.995 24.911 1.00 87.75 190 ILE A CA 1
ATOM 1561 C C . ILE A 1 190 ? -13.076 4.414 23.923 1.00 87.75 190 ILE A C 1
ATOM 1563 O O . ILE A 1 190 ? -14.184 4.751 24.340 1.00 87.75 190 ILE A O 1
ATOM 1567 N N . HIS A 1 191 ? -12.793 4.381 22.619 1.00 91.06 191 HIS A N 1
ATOM 1568 C CA . HIS A 1 191 ? -13.676 5.000 21.625 1.00 91.06 191 HIS A CA 1
ATOM 1569 C C . HIS A 1 191 ? -15.004 4.249 21.460 1.00 91.06 191 HIS A C 1
ATOM 1571 O O . HIS A 1 191 ? -16.069 4.865 21.515 1.00 91.06 191 HIS A O 1
ATOM 1577 N N . ILE A 1 192 ? -14.970 2.920 21.321 1.00 91.69 192 ILE A N 1
ATOM 1578 C CA . ILE A 1 192 ? -16.182 2.089 21.225 1.00 91.69 192 ILE A CA 1
ATOM 1579 C C . ILE A 1 192 ? -16.999 2.165 22.513 1.00 91.69 192 ILE A C 1
ATOM 1581 O O . ILE A 1 192 ? -18.220 2.282 22.445 1.00 91.69 192 ILE A O 1
ATOM 1585 N N . ARG A 1 193 ? -16.360 2.209 23.686 1.00 87.31 193 ARG A N 1
ATOM 1586 C CA . ARG A 1 193 ? -17.061 2.429 24.959 1.00 87.31 193 ARG A CA 1
ATOM 1587 C C . ARG A 1 193 ? -17.851 3.740 24.961 1.00 87.31 193 ARG A C 1
ATOM 1589 O O . ARG A 1 193 ? -19.016 3.756 25.360 1.00 87.31 193 ARG A O 1
ATOM 1596 N N . ASP A 1 194 ? -17.243 4.835 24.518 1.00 88.62 194 ASP A N 1
ATOM 1597 C CA . ASP A 1 194 ? -17.912 6.137 24.494 1.00 88.62 194 ASP A CA 1
ATOM 1598 C C . ASP A 1 194 ? -19.047 6.172 23.454 1.00 88.62 194 ASP A C 1
ATOM 1600 O O . ASP A 1 194 ? -20.098 6.770 23.703 1.00 88.62 194 ASP A O 1
ATOM 1604 N N . MET A 1 195 ? -18.893 5.462 22.330 1.00 90.38 195 MET A N 1
ATOM 1605 C CA . MET A 1 195 ? -19.975 5.244 21.363 1.00 90.38 195 MET A CA 1
ATOM 1606 C C . MET A 1 195 ? -21.127 4.424 21.965 1.00 90.38 195 MET A C 1
ATOM 1608 O O . MET A 1 195 ? -22.280 4.845 21.866 1.00 90.38 195 MET A O 1
ATOM 1612 N N . ILE A 1 196 ? -20.845 3.315 22.658 1.00 88.88 196 ILE A N 1
ATOM 1613 C CA . ILE A 1 196 ? -21.861 2.479 23.327 1.00 88.88 196 ILE A CA 1
ATOM 1614 C C . ILE A 1 196 ? -22.677 3.309 24.324 1.00 88.88 196 ILE A C 1
ATOM 1616 O O . ILE A 1 196 ? -23.907 3.201 24.346 1.00 88.88 196 ILE A O 1
ATOM 1620 N N . LYS A 1 197 ? -22.030 4.186 25.106 1.00 88.31 197 LYS A N 1
ATOM 1621 C CA . LYS A 1 197 ? -22.720 5.092 26.043 1.00 88.31 197 LYS A CA 1
ATOM 1622 C C . LYS A 1 197 ? -23.709 6.011 25.322 1.00 88.31 197 LYS A C 1
ATOM 1624 O O . LYS A 1 197 ? -24.880 6.064 25.699 1.00 88.31 197 LYS A O 1
ATOM 1629 N N . LYS A 1 198 ? -23.267 6.692 24.258 1.00 89.25 198 LYS A N 1
ATOM 1630 C CA . LYS A 1 198 ? -24.114 7.603 23.462 1.00 89.25 198 LYS A CA 1
ATOM 1631 C C . LYS A 1 198 ? -25.303 6.875 22.832 1.00 89.25 198 LYS A C 1
ATOM 1633 O O . LYS A 1 198 ? -26.436 7.350 22.885 1.00 89.25 198 LYS A O 1
ATOM 1638 N N . VAL A 1 199 ? -25.053 5.706 22.253 1.00 90.00 199 VAL A N 1
ATOM 1639 C CA . VAL A 1 199 ? -26.057 4.889 21.558 1.00 90.00 199 VAL A CA 1
ATOM 1640 C C . VAL A 1 199 ? -27.067 4.284 22.546 1.00 90.00 199 VAL A C 1
ATOM 1642 O 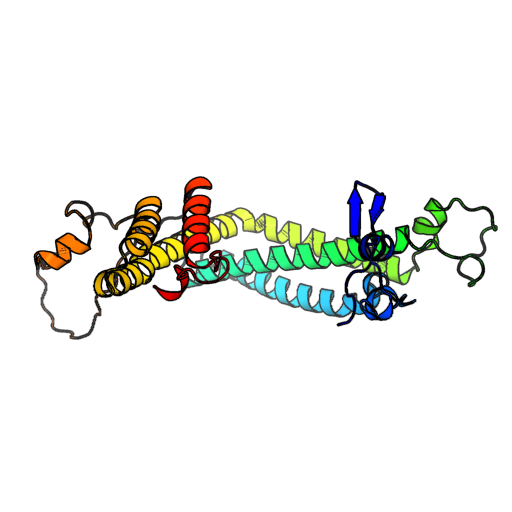O . VAL A 1 199 ? -28.261 4.231 22.244 1.00 90.00 199 VAL A O 1
ATOM 1645 N N . THR A 1 200 ? -26.625 3.928 23.759 1.00 87.81 200 THR A N 1
ATOM 1646 C CA . THR A 1 200 ? -27.501 3.474 24.856 1.00 87.81 200 THR A CA 1
ATOM 1647 C C . THR A 1 200 ? -28.456 4.580 25.303 1.00 87.81 200 THR A C 1
ATOM 1649 O O . THR A 1 200 ? -29.656 4.340 25.412 1.00 87.81 200 THR A O 1
ATOM 1652 N N . GLN A 1 201 ? -27.965 5.810 25.487 1.00 89.25 201 GLN A N 1
ATOM 1653 C CA . GLN A 1 201 ? -28.814 6.959 25.836 1.00 89.25 201 GLN A CA 1
ATOM 1654 C C . GLN A 1 201 ? -29.864 7.255 24.753 1.00 89.25 201 GLN A C 1
ATOM 1656 O O . GLN A 1 201 ? -31.005 7.590 25.063 1.00 89.25 201 GLN A O 1
ATOM 1661 N N . LYS A 1 202 ? -29.501 7.074 23.476 1.00 89.12 202 LYS A N 1
ATOM 1662 C CA . LYS A 1 202 ? -30.404 7.237 22.325 1.00 89.12 202 LYS A CA 1
ATOM 1663 C C . LYS A 1 202 ? -31.341 6.037 22.084 1.00 89.12 202 LYS A C 1
ATOM 1665 O O . LYS A 1 202 ? -32.111 6.092 21.124 1.00 89.12 202 LYS A O 1
ATOM 1670 N N . LYS A 1 203 ? -31.278 4.975 22.906 1.00 88.44 203 LYS A N 1
ATOM 1671 C CA . LYS A 1 203 ? -32.073 3.732 22.782 1.00 88.44 203 LYS A CA 1
ATOM 1672 C C . LYS A 1 203 ? -31.990 3.094 21.385 1.00 88.44 203 LYS A C 1
ATOM 1674 O O . LYS A 1 203 ? -32.999 2.795 20.750 1.00 88.44 203 LYS A O 1
ATOM 1679 N N . ARG A 1 204 ? -30.770 2.967 20.854 1.00 88.25 204 ARG A N 1
ATOM 1680 C CA . ARG A 1 204 ? -30.489 2.386 19.528 1.00 88.25 204 ARG A CA 1
ATOM 1681 C C . ARG A 1 204 ? -29.950 0.963 19.678 1.00 88.25 204 ARG A C 1
ATOM 1683 O O . ARG A 1 204 ? -28.747 0.742 19.575 1.00 88.25 204 ARG A O 1
ATOM 1690 N N . ASP A 1 205 ? -30.839 0.009 19.933 1.00 89.00 205 ASP A N 1
ATOM 1691 C CA . ASP A 1 205 ? -30.450 -1.338 20.377 1.00 89.00 205 ASP A CA 1
ATOM 1692 C C . ASP A 1 205 ? -29.623 -2.120 19.350 1.00 89.00 205 ASP A C 1
ATOM 1694 O O . ASP A 1 205 ? -28.634 -2.747 19.719 1.00 89.00 205 ASP A O 1
ATOM 1698 N N . LEU A 1 206 ? -29.950 -2.017 18.057 1.00 90.62 206 LEU A N 1
ATOM 1699 C CA . LEU A 1 206 ? -29.191 -2.685 16.993 1.00 90.62 206 LEU A CA 1
ATOM 1700 C C . LEU A 1 206 ? -27.764 -2.123 16.851 1.00 90.62 206 LEU A C 1
ATOM 1702 O O . LEU A 1 206 ? -26.788 -2.866 16.802 1.00 90.62 206 LEU A O 1
ATOM 1706 N N . THR A 1 207 ? -27.615 -0.798 16.821 1.00 90.88 207 THR A N 1
ATOM 1707 C CA . THR A 1 207 ? -26.292 -0.152 16.779 1.00 90.88 207 THR A CA 1
ATOM 1708 C C . THR A 1 207 ? -25.487 -0.504 18.029 1.00 90.88 207 THR A C 1
ATOM 1710 O O . THR A 1 207 ? -24.293 -0.788 17.946 1.00 90.88 207 THR A O 1
ATOM 1713 N N . LYS A 1 208 ? -26.150 -0.550 19.193 1.00 91.56 208 LYS A N 1
ATOM 1714 C CA . LYS A 1 208 ? -25.533 -0.954 20.456 1.00 91.56 208 LYS A CA 1
ATOM 1715 C C . LYS A 1 208 ? -25.038 -2.399 20.394 1.00 91.56 208 LYS A C 1
ATOM 1717 O O . LYS A 1 208 ? -23.897 -2.641 20.776 1.00 91.56 208 LYS A O 1
ATOM 1722 N N . SER A 1 209 ? -25.849 -3.338 19.903 1.00 94.06 209 SER A N 1
ATOM 1723 C CA . SER A 1 209 ? -25.464 -4.752 19.826 1.00 94.06 209 SER A CA 1
ATOM 1724 C C . SER A 1 209 ? -24.257 -4.968 18.914 1.00 94.06 209 SER A C 1
ATOM 1726 O O . SER A 1 209 ? -23.364 -5.731 19.267 1.00 94.06 209 SER A O 1
ATOM 1728 N N . ILE A 1 210 ? -24.176 -4.251 17.786 1.00 94.44 210 ILE A N 1
ATOM 1729 C CA . ILE A 1 210 ? -23.017 -4.322 16.881 1.00 94.44 210 ILE A CA 1
ATOM 1730 C C . ILE A 1 210 ? -21.759 -3.756 17.558 1.00 94.44 210 ILE A C 1
ATOM 1732 O O . ILE A 1 210 ? -20.702 -4.379 17.502 1.00 94.44 210 ILE A O 1
ATOM 1736 N N . LEU A 1 211 ? -21.854 -2.606 18.236 1.00 93.88 211 LEU A N 1
ATOM 1737 C CA . LEU A 1 211 ? -20.713 -2.012 18.947 1.00 93.88 211 LEU A CA 1
ATOM 1738 C C . LEU A 1 211 ? -20.206 -2.900 20.096 1.00 93.88 211 LEU A C 1
ATOM 1740 O O . LEU A 1 211 ? -18.997 -3.000 20.304 1.00 93.88 211 LEU A O 1
ATOM 1744 N N . ILE A 1 212 ? -21.112 -3.561 20.822 1.00 93.25 212 ILE A N 1
ATOM 1745 C CA . ILE A 1 212 ? -20.753 -4.546 21.853 1.00 93.25 212 ILE A CA 1
ATOM 1746 C C . ILE A 1 212 ? -20.045 -5.744 21.215 1.00 93.25 212 ILE A C 1
ATOM 1748 O O . ILE A 1 212 ? -18.975 -6.119 21.681 1.00 93.25 212 ILE A O 1
ATOM 1752 N N . ALA A 1 213 ? -20.560 -6.280 20.104 1.00 95.44 213 ALA A N 1
ATOM 1753 C CA . ALA A 1 213 ? -19.912 -7.379 19.389 1.00 95.44 213 ALA A CA 1
ATOM 1754 C C . ALA A 1 213 ? -18.500 -7.007 18.892 1.00 95.44 213 ALA A C 1
ATOM 1756 O O . ALA A 1 213 ? -17.568 -7.798 19.045 1.00 95.44 213 ALA A O 1
ATOM 1757 N N . VAL A 1 214 ? -18.307 -5.787 18.368 1.00 95.75 214 VAL A N 1
ATOM 1758 C CA . VAL A 1 214 ? -16.979 -5.253 18.005 1.00 95.75 214 VAL A CA 1
ATOM 1759 C C . VAL A 1 214 ? -16.033 -5.273 19.202 1.00 95.75 214 VAL A C 1
ATOM 1761 O O . VAL A 1 214 ? -14.894 -5.722 19.071 1.00 95.75 214 VAL A O 1
ATOM 1764 N N . ARG A 1 215 ? -16.497 -4.805 20.368 1.00 94.31 215 ARG A N 1
ATOM 1765 C CA . ARG A 1 215 ? -15.691 -4.788 21.591 1.00 94.31 215 ARG A CA 1
ATOM 1766 C C . ARG A 1 215 ? -15.325 -6.201 22.028 1.00 94.31 215 ARG A C 1
ATOM 1768 O O . ARG A 1 215 ? -14.145 -6.505 22.177 1.00 94.31 215 ARG A O 1
ATOM 1775 N N . ASP A 1 216 ? -16.320 -7.060 22.191 1.00 93.00 216 ASP A N 1
ATOM 1776 C CA . ASP A 1 216 ? -16.155 -8.380 22.799 1.00 93.00 216 ASP A CA 1
ATOM 1777 C C . ASP A 1 216 ? -15.316 -9.331 21.920 1.00 93.00 216 ASP A C 1
ATOM 1779 O O . ASP A 1 216 ? -14.666 -10.234 22.436 1.00 93.00 216 ASP A O 1
ATOM 1783 N N . THR A 1 217 ? -15.239 -9.086 20.605 1.00 95.31 217 THR A N 1
ATOM 1784 C CA . THR A 1 217 ? -14.398 -9.865 19.672 1.00 95.31 217 THR A CA 1
ATOM 1785 C C . THR A 1 217 ? -12.891 -9.715 19.941 1.00 95.31 217 THR A C 1
ATOM 1787 O O . THR A 1 217 ? -12.114 -10.645 19.704 1.00 95.31 217 THR A O 1
ATOM 1790 N N . CYS A 1 218 ? -12.455 -8.538 20.395 1.00 93.06 218 CYS A N 1
ATOM 1791 C CA . CYS A 1 218 ? -11.039 -8.152 20.382 1.00 93.06 218 CYS A CA 1
ATOM 1792 C C . CYS A 1 218 ? -10.535 -7.535 21.692 1.00 93.06 218 CYS A C 1
ATOM 1794 O O . CYS A 1 218 ? -9.346 -7.224 21.793 1.00 93.06 218 CYS A O 1
ATOM 1796 N N . VAL A 1 219 ? -11.402 -7.317 22.681 1.00 92.19 219 VAL A N 1
ATOM 1797 C CA . VAL A 1 219 ? -11.001 -6.691 23.941 1.00 92.19 219 VAL A CA 1
ATOM 1798 C C . VAL A 1 219 ? -10.069 -7.596 24.749 1.00 92.19 219 VAL A C 1
ATOM 1800 O O . VAL A 1 219 ? -10.380 -8.753 25.014 1.00 92.19 219 VAL A O 1
ATOM 1803 N N . ASP A 1 220 ? -8.928 -7.048 25.171 1.00 89.69 220 ASP A N 1
ATOM 1804 C CA . ASP A 1 220 ? -8.031 -7.670 26.148 1.00 89.69 220 ASP A CA 1
ATOM 1805 C C . ASP A 1 220 ? -7.962 -6.794 27.401 1.00 89.69 220 ASP A C 1
ATOM 1807 O O . ASP A 1 220 ? -7.248 -5.786 27.463 1.00 89.69 220 ASP A O 1
ATOM 1811 N N . TRP A 1 221 ? -8.758 -7.159 28.404 1.00 85.00 221 TRP A N 1
ATOM 1812 C CA . TRP A 1 221 ? -8.819 -6.435 29.666 1.00 85.00 221 TRP A CA 1
ATOM 1813 C C . TRP A 1 221 ? -7.507 -6.569 30.447 1.00 85.00 221 TRP A C 1
ATOM 1815 O O . TRP A 1 221 ? -6.884 -7.633 30.497 1.00 85.00 221 TRP A O 1
ATOM 1825 N N . PHE A 1 222 ? -7.085 -5.484 31.097 1.00 78.06 222 PHE A N 1
ATOM 1826 C CA . PHE A 1 222 ? -5.915 -5.517 31.972 1.00 78.06 222 PHE A CA 1
ATOM 1827 C C . PHE A 1 222 ? -6.122 -6.531 33.109 1.00 78.06 222 PHE A C 1
ATOM 1829 O O . PHE A 1 222 ? -7.195 -6.572 33.716 1.00 78.06 222 PHE A O 1
ATOM 1836 N N . LYS A 1 223 ? -5.115 -7.366 33.403 1.00 62.84 223 LYS A N 1
ATOM 1837 C CA . LYS A 1 223 ? -5.228 -8.382 34.468 1.00 62.84 223 LYS A CA 1
ATOM 1838 C C . LYS A 1 223 ? -5.594 -7.718 35.805 1.00 62.84 223 LYS A C 1
ATOM 1840 O O . LYS A 1 223 ? -4.942 -6.765 36.220 1.00 62.84 223 LYS A O 1
ATOM 1845 N N . GLY A 1 224 ? -6.648 -8.222 36.453 1.00 52.69 224 GLY A N 1
ATOM 1846 C CA . GLY A 1 224 ? -7.262 -7.633 37.654 1.00 52.69 224 GLY A CA 1
ATOM 1847 C C . GLY A 1 224 ? -8.529 -6.804 37.392 1.00 52.69 224 GLY A C 1
ATOM 1848 O O . GLY A 1 224 ? -9.277 -6.542 38.324 1.00 52.69 224 GLY A O 1
ATOM 1849 N N . ALA A 1 225 ? -8.821 -6.447 36.136 1.00 50.84 225 ALA A N 1
ATOM 1850 C CA . ALA A 1 225 ? -10.121 -5.897 35.729 1.00 50.84 225 ALA A CA 1
ATOM 1851 C C . ALA A 1 225 ? -11.116 -6.987 35.280 1.00 50.84 225 ALA A C 1
ATOM 1853 O O . ALA A 1 225 ? -12.274 -6.684 35.025 1.00 50.84 225 ALA A O 1
ATOM 1854 N N . GLY A 1 226 ? -10.651 -8.237 35.152 1.00 42.38 226 GLY A N 1
ATOM 1855 C CA . GLY A 1 226 ? -11.402 -9.374 34.605 1.00 42.38 226 GLY A CA 1
ATOM 1856 C C . GLY A 1 226 ? -12.057 -10.311 35.628 1.00 42.38 226 GLY A C 1
ATOM 1857 O O . GLY A 1 226 ? -12.621 -11.314 35.214 1.00 42.38 226 GLY A O 1
ATOM 1858 N N . GLU A 1 227 ? -11.993 -10.015 36.931 1.00 39.66 227 GLU A N 1
ATOM 1859 C CA . GLU A 1 227 ? -12.741 -10.758 37.971 1.00 39.66 227 GLU A CA 1
ATOM 1860 C C . GLU A 1 227 ? -13.988 -10.012 38.473 1.00 39.66 227 GLU A C 1
ATOM 1862 O O . GLU A 1 227 ? -14.800 -10.574 39.200 1.00 39.66 227 GLU A O 1
ATOM 1867 N N . ALA A 1 228 ? -14.201 -8.778 38.019 1.00 40.56 228 ALA A N 1
ATOM 1868 C CA . ALA A 1 228 ? -15.513 -8.153 38.019 1.00 40.56 228 ALA A CA 1
ATOM 1869 C C . ALA A 1 228 ? -15.961 -8.125 36.559 1.00 40.56 228 ALA A C 1
ATOM 1871 O O . ALA A 1 228 ? -15.250 -7.569 35.719 1.00 40.56 228 ALA A O 1
ATOM 1872 N N . GLY A 1 229 ? -17.086 -8.769 36.238 1.00 41.03 229 GLY A N 1
ATOM 1873 C CA . GLY A 1 229 ? -17.703 -8.658 34.918 1.00 41.03 229 GLY A CA 1
ATOM 1874 C C . GLY A 1 229 ? -17.734 -7.197 34.482 1.00 41.03 229 GLY A C 1
ATOM 1875 O O . GLY A 1 229 ? -17.849 -6.331 35.334 1.00 41.03 229 GLY A O 1
ATOM 1876 N N . SER A 1 230 ? -17.524 -6.948 33.182 1.00 50.12 230 SER A N 1
ATOM 1877 C CA . SER A 1 230 ? -17.633 -5.656 32.488 1.00 50.12 230 SER A CA 1
ATOM 1878 C C . SER A 1 230 ? -17.178 -4.410 33.280 1.00 50.12 230 SER A C 1
ATOM 1880 O O . SER A 1 230 ? -17.731 -4.043 34.305 1.00 50.12 230 SER A O 1
ATOM 1882 N N . ILE A 1 231 ? -16.290 -3.580 32.732 1.00 51.72 231 ILE A N 1
ATOM 1883 C CA . ILE A 1 231 ? -16.015 -2.236 33.302 1.00 51.72 231 ILE A CA 1
ATOM 1884 C C . ILE A 1 231 ? -17.311 -1.427 33.594 1.00 51.72 231 ILE A C 1
ATOM 1886 O O . ILE A 1 231 ? -17.329 -0.546 34.452 1.00 51.72 231 ILE A O 1
ATOM 1890 N N . GLU A 1 232 ? -18.411 -1.757 32.915 1.00 48.75 232 GLU A N 1
ATOM 1891 C CA . GLU A 1 232 ? -19.770 -1.257 33.139 1.00 48.75 232 GLU A CA 1
ATOM 1892 C C . GLU A 1 232 ? -20.401 -1.712 34.481 1.00 48.75 232 GLU A C 1
ATOM 1894 O O . GLU A 1 232 ? -21.092 -0.918 35.107 1.00 48.75 232 GLU A O 1
ATOM 1899 N N . GLU A 1 233 ? -20.110 -2.919 34.974 1.00 45.88 233 GLU A N 1
ATOM 1900 C CA . GLU A 1 233 ? -20.535 -3.469 36.277 1.00 45.88 233 GLU A CA 1
ATOM 1901 C C . GLU A 1 233 ? -19.668 -2.936 37.432 1.00 45.88 233 GLU A C 1
ATOM 1903 O O . GLU A 1 233 ? -20.192 -2.515 38.465 1.00 45.88 233 GLU A O 1
ATOM 1908 N N . ALA A 1 234 ? -18.348 -2.834 37.230 1.00 44.41 234 ALA A N 1
ATOM 1909 C CA . ALA A 1 234 ? -17.425 -2.264 38.220 1.00 44.41 234 ALA A CA 1
ATOM 1910 C C . ALA A 1 234 ? -17.698 -0.769 38.500 1.00 44.41 234 ALA A C 1
ATOM 1912 O O . ALA A 1 234 ? -17.577 -0.307 39.636 1.00 44.41 234 ALA A O 1
ATOM 1913 N N . LEU A 1 235 ? -18.112 -0.012 37.475 1.00 48.53 235 LEU A N 1
ATOM 1914 C CA . LEU A 1 235 ? -18.515 1.391 37.619 1.00 48.53 235 LEU A CA 1
ATOM 1915 C C . LEU A 1 235 ? -19.971 1.556 38.090 1.00 48.53 235 LEU A C 1
ATOM 1917 O O . LEU A 1 235 ? -20.254 2.529 38.787 1.00 48.53 235 LEU A O 1
ATOM 1921 N N . ALA A 1 236 ? -20.881 0.630 37.762 1.00 42.38 236 ALA A N 1
ATOM 1922 C CA . ALA A 1 236 ? -22.270 0.661 38.239 1.00 42.38 236 ALA A CA 1
ATOM 1923 C C . ALA A 1 236 ? -22.415 0.299 39.732 1.00 42.38 236 ALA A C 1
ATOM 1925 O O . ALA A 1 236 ? -23.340 0.784 40.378 1.00 42.38 236 ALA A O 1
ATOM 1926 N N . LEU A 1 237 ? -21.493 -0.491 40.299 1.00 38.22 237 LEU A N 1
ATOM 1927 C CA . LEU A 1 237 ? -21.472 -0.868 41.723 1.00 38.22 237 LEU A CA 1
ATOM 1928 C C . LEU A 1 237 ? -20.682 0.095 42.632 1.00 38.22 237 LEU A C 1
ATOM 1930 O O . LEU A 1 237 ? -20.581 -0.145 43.833 1.00 38.22 237 LEU A O 1
ATOM 1934 N N . GLY A 1 238 ? -20.110 1.182 42.099 1.00 36.41 238 GLY A N 1
ATOM 1935 C CA . GLY A 1 238 ? -19.380 2.171 42.907 1.00 36.41 238 GLY A CA 1
ATOM 1936 C C . GLY A 1 238 ? -18.138 1.619 43.626 1.00 36.41 238 GLY A C 1
ATOM 1937 O O . GLY A 1 238 ? -17.661 2.225 44.590 1.00 36.41 238 GLY A O 1
ATOM 1938 N N . LEU A 1 239 ? -17.601 0.480 43.178 1.00 35.12 239 LEU A N 1
ATOM 1939 C CA . LEU A 1 239 ? -16.431 -0.144 43.784 1.00 35.12 239 LEU A CA 1
ATOM 1940 C C . LEU A 1 239 ? -15.167 0.597 43.338 1.00 35.12 239 LEU A C 1
ATOM 1942 O O . LEU A 1 239 ? -14.664 0.445 42.226 1.00 35.12 239 LEU A O 1
ATOM 1946 N N . LYS A 1 240 ? -14.664 1.435 44.247 1.00 36.06 240 LYS A N 1
ATOM 1947 C CA . LYS A 1 240 ? -13.331 2.038 44.193 1.00 36.06 240 LYS A CA 1
ATOM 1948 C C . LYS A 1 240 ? -12.298 0.937 43.933 1.00 36.06 240 LYS A C 1
ATOM 1950 O O . LYS A 1 240 ? -12.143 0.034 44.750 1.00 36.06 240 LYS A O 1
ATOM 1955 N N . LEU A 1 241 ? -11.575 1.038 42.819 1.00 36.94 241 LEU A N 1
ATOM 1956 C CA . LEU A 1 241 ? -10.368 0.246 42.585 1.00 36.94 241 LEU A CA 1
ATOM 1957 C C . LEU A 1 241 ? -9.390 0.497 43.747 1.00 36.94 241 LEU A C 1
ATOM 1959 O O . LEU A 1 241 ? -9.160 1.646 44.124 1.00 36.94 241 LEU A O 1
ATOM 1963 N N . ASN A 1 242 ? -8.902 -0.596 44.337 1.00 34.38 242 ASN A N 1
ATOM 1964 C CA . ASN A 1 242 ? -8.164 -0.679 45.600 1.00 34.38 242 ASN A CA 1
ATOM 1965 C C . ASN A 1 242 ? -7.281 0.537 45.935 1.00 34.38 242 ASN A C 1
ATOM 1967 O O . ASN A 1 242 ? -6.253 0.782 45.304 1.00 34.38 242 ASN A O 1
ATOM 1971 N N . GLN A 1 243 ? -7.651 1.222 47.019 1.00 34.53 243 GLN A N 1
ATOM 1972 C CA . GLN A 1 243 ? -6.727 2.005 47.830 1.00 34.53 243 GLN A CA 1
ATOM 1973 C C . GLN A 1 243 ? -5.872 1.020 48.632 1.00 34.53 243 GLN A C 1
ATOM 1975 O O . GLN A 1 243 ? -6.379 0.399 49.559 1.00 34.53 243 GLN A O 1
ATOM 1980 N N . ASN A 1 244 ? -4.587 0.898 48.306 1.00 32.16 244 ASN A N 1
ATOM 1981 C CA . ASN A 1 244 ? -3.595 0.434 49.271 1.00 32.16 244 ASN A CA 1
ATOM 1982 C C . ASN A 1 244 ? -2.635 1.585 49.582 1.00 32.16 244 ASN A C 1
ATOM 1984 O O . ASN A 1 244 ? -2.193 2.317 48.700 1.00 32.16 244 ASN A O 1
ATOM 1988 N N . HIS A 1 245 ? -2.430 1.771 50.881 1.00 34.66 245 HIS A N 1
ATOM 1989 C CA . HIS A 1 245 ? -1.979 2.977 51.560 1.00 34.66 245 HIS A CA 1
ATOM 1990 C C . HIS A 1 245 ? -0.579 3.486 51.188 1.00 34.66 245 HIS A C 1
ATOM 1992 O O . HIS A 1 245 ? 0.399 2.747 51.225 1.00 34.66 245 HIS A O 1
ATOM 1998 N N . GLY A 1 246 ? -0.483 4.806 51.006 1.00 26.20 246 GLY A N 1
ATOM 1999 C CA . GLY A 1 246 ? 0.762 5.571 51.048 1.00 26.20 246 GLY A CA 1
ATOM 2000 C C . GLY A 1 246 ? 0.499 7.055 50.794 1.00 26.20 246 GLY A C 1
ATOM 2001 O O . GLY A 1 246 ? 0.260 7.459 49.665 1.00 26.20 246 GLY A O 1
ATOM 2002 N N . ASN A 1 247 ? 0.487 7.859 51.856 1.00 32.41 247 ASN A N 1
ATOM 2003 C CA . ASN A 1 247 ? 0.218 9.299 51.854 1.00 32.41 247 ASN A CA 1
ATOM 2004 C C . ASN A 1 247 ? 0.988 10.094 50.780 1.00 32.41 247 ASN A C 1
ATOM 2006 O O . ASN A 1 247 ? 2.210 10.192 50.867 1.00 32.41 247 ASN A O 1
ATOM 2010 N N . LYS A 1 248 ? 0.268 10.807 49.902 1.00 31.27 248 LYS A N 1
ATOM 2011 C CA . LYS A 1 248 ? 0.356 12.273 49.722 1.00 31.27 248 LYS A CA 1
ATOM 2012 C C . LYS A 1 248 ? -0.645 12.744 48.663 1.00 31.27 248 LYS A C 1
ATOM 2014 O O . LYS A 1 248 ? -0.827 12.115 47.630 1.00 31.27 248 LYS A O 1
ATOM 2019 N N . LYS A 1 249 ? -1.318 13.850 48.985 1.00 37.12 249 LYS A N 1
ATOM 2020 C CA . LYS A 1 249 ? -2.177 14.627 48.090 1.00 37.12 249 LYS A CA 1
ATOM 2021 C C . LYS A 1 249 ? -1.380 15.044 46.856 1.00 37.12 249 LYS A C 1
ATOM 2023 O O . LYS A 1 249 ? -0.454 15.822 47.021 1.00 37.12 249 LYS A O 1
ATOM 2028 N N . ASP A 1 250 ? -1.837 14.628 45.682 1.00 27.97 250 ASP A N 1
ATOM 2029 C CA . ASP A 1 250 ? -1.774 15.434 44.466 1.00 27.97 250 ASP A CA 1
ATOM 2030 C C . ASP A 1 250 ? -3.084 15.243 43.693 1.00 27.97 250 ASP A C 1
ATOM 2032 O O . ASP A 1 250 ? -3.443 14.159 43.233 1.00 27.97 250 ASP A O 1
ATOM 2036 N N . HIS A 1 251 ? -3.863 16.319 43.637 1.00 34.16 251 HIS A N 1
ATOM 2037 C CA . HIS A 1 251 ? -5.039 16.432 42.788 1.00 34.16 251 HIS A CA 1
ATOM 2038 C C . HIS A 1 251 ? -4.562 16.597 41.338 1.00 34.16 251 HIS A C 1
ATOM 2040 O O . HIS A 1 251 ? -3.976 17.634 41.045 1.00 34.16 251 HIS A O 1
ATOM 2046 N N . SER A 1 252 ? -4.817 15.613 40.457 1.00 34.09 252 SER A N 1
ATOM 2047 C CA . SER A 1 252 ? -5.079 15.773 38.998 1.00 34.09 252 SER A CA 1
ATOM 2048 C C . SER A 1 252 ? -4.727 14.571 38.097 1.00 34.09 252 SER A C 1
ATOM 2050 O O . SER A 1 252 ? -4.701 14.736 36.881 1.00 34.09 252 SER A O 1
ATOM 2052 N N . GLU A 1 253 ? -4.533 13.344 38.591 1.00 32.75 253 GLU A N 1
ATOM 2053 C CA . GLU A 1 253 ? -4.435 12.203 37.663 1.00 32.75 253 GLU A CA 1
ATOM 2054 C C . GLU A 1 253 ? -5.826 11.734 37.224 1.00 32.75 253 GLU A C 1
ATOM 2056 O O . GLU A 1 253 ? -6.578 11.093 37.959 1.00 32.75 253 GLU A O 1
ATOM 2061 N N . SER A 1 254 ? -6.188 12.111 35.997 1.00 35.75 254 SER A N 1
ATOM 2062 C CA . SER A 1 254 ? -7.376 11.618 35.311 1.00 35.75 254 SER A CA 1
ATOM 2063 C C . SER A 1 254 ? -7.379 10.082 35.278 1.00 35.75 254 SER A C 1
ATOM 2065 O O . SER A 1 254 ? -6.324 9.457 35.192 1.00 35.75 254 SER A O 1
ATOM 2067 N N . ASN A 1 255 ? -8.562 9.463 35.341 1.00 41.75 255 ASN A N 1
ATOM 2068 C CA . ASN A 1 255 ? -8.754 8.013 35.218 1.00 41.75 255 ASN A CA 1
ATOM 2069 C C . ASN A 1 255 ? -8.231 7.488 33.861 1.00 41.75 255 ASN A C 1
ATOM 2071 O O . ASN A 1 255 ? -9.006 7.274 32.926 1.00 41.75 255 ASN A O 1
ATOM 2075 N N . HIS A 1 256 ? -6.923 7.274 33.730 1.00 55.88 256 HIS A N 1
ATOM 2076 C CA . HIS A 1 256 ? -6.319 6.686 32.543 1.00 55.88 256 HIS A CA 1
ATOM 2077 C C . HIS A 1 256 ? -6.580 5.177 32.540 1.00 55.88 256 HIS A C 1
ATOM 2079 O O . HIS A 1 256 ? -6.142 4.455 33.438 1.00 55.88 256 HIS A O 1
ATOM 2085 N N . ILE A 1 257 ? -7.300 4.688 31.523 1.00 62.91 257 ILE A N 1
ATOM 2086 C CA . ILE A 1 257 ? -7.444 3.245 31.300 1.00 62.91 257 ILE A CA 1
ATOM 2087 C C . ILE A 1 257 ? -6.055 2.681 31.014 1.00 62.91 257 ILE A C 1
ATOM 2089 O O . ILE A 1 257 ? -5.373 3.140 30.099 1.00 62.91 257 ILE A O 1
ATOM 2093 N N . ARG A 1 258 ? -5.639 1.685 31.795 1.00 70.81 258 ARG A N 1
ATOM 2094 C CA . ARG A 1 258 ? -4.399 0.946 31.555 1.00 70.81 258 ARG A CA 1
ATOM 2095 C C . ARG A 1 258 ? -4.688 -0.253 30.658 1.00 70.81 258 ARG A C 1
ATOM 2097 O O . ARG A 1 258 ? -5.651 -0.976 30.892 1.00 70.81 258 ARG A O 1
ATOM 2104 N N . PHE A 1 259 ? -3.829 -0.477 29.668 1.00 75.00 259 PHE A N 1
ATOM 2105 C CA . PHE A 1 259 ? -3.888 -1.637 28.777 1.00 75.00 259 PHE A CA 1
ATOM 2106 C C . PHE A 1 259 ? -2.781 -2.631 29.119 1.00 75.00 259 PHE A C 1
ATOM 2108 O O . PHE A 1 259 ? -1.708 -2.238 29.587 1.00 75.00 259 PHE A O 1
ATOM 2115 N N . ASN A 1 260 ? -3.002 -3.922 28.847 1.00 81.50 260 ASN A N 1
ATOM 2116 C CA . ASN A 1 260 ? -1.879 -4.861 28.794 1.00 81.50 260 ASN A CA 1
ATOM 2117 C C . ASN A 1 260 ? -0.941 -4.401 27.672 1.00 81.50 260 ASN A C 1
ATOM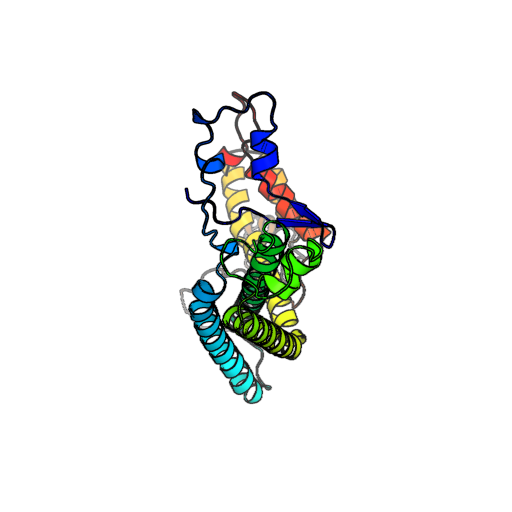 2119 O O . ASN A 1 260 ? -1.424 -4.020 26.615 1.00 81.50 260 ASN A O 1
ATOM 2123 N N . LYS A 1 261 ? 0.379 -4.443 27.860 1.00 80.81 261 LYS A N 1
ATOM 2124 C CA . LYS A 1 261 ? 1.326 -4.198 26.761 1.00 80.81 261 LYS A CA 1
ATOM 2125 C C . LYS A 1 261 ? 1.714 -5.533 26.142 1.00 80.81 261 LYS A C 1
ATOM 2127 O O . LYS A 1 261 ? 2.362 -6.344 26.805 1.00 80.81 261 LYS A O 1
ATOM 2132 N N . ARG A 1 262 ? 1.296 -5.777 24.899 1.00 88.44 262 ARG A N 1
ATOM 2133 C CA . ARG A 1 262 ? 1.611 -7.003 24.157 1.00 88.44 262 ARG A CA 1
ATOM 2134 C C . ARG A 1 262 ? 2.212 -6.675 22.803 1.00 88.44 262 ARG A C 1
ATOM 2136 O O . ARG A 1 262 ? 1.794 -5.728 22.151 1.00 88.44 262 ARG A O 1
ATOM 2143 N N . CYS A 1 263 ? 3.145 -7.513 22.372 1.00 89.81 263 CYS A N 1
ATOM 2144 C CA . CYS A 1 263 ? 3.711 -7.477 21.032 1.00 89.81 263 CYS A CA 1
ATOM 2145 C C . CYS A 1 263 ? 3.025 -8.539 20.157 1.00 89.81 263 CYS A C 1
ATOM 2147 O O . CYS A 1 263 ? 3.625 -9.545 19.790 1.00 89.81 263 CYS A O 1
ATOM 2149 N N . VAL A 1 264 ? 1.721 -8.376 19.916 1.00 92.75 264 VAL A N 1
ATOM 2150 C CA . VAL A 1 264 ? 0.938 -9.321 19.103 1.00 92.75 264 VAL A CA 1
ATOM 2151 C C . VAL A 1 264 ? -0.230 -8.609 18.429 1.00 92.75 264 VAL A C 1
ATOM 2153 O O . VAL A 1 264 ? -1.027 -7.958 19.096 1.00 92.75 264 VAL A O 1
ATOM 2156 N N . GLY A 1 265 ? -0.338 -8.730 17.107 1.00 92.69 265 GLY A N 1
ATOM 2157 C CA . GLY A 1 265 ? -1.499 -8.227 16.372 1.00 92.69 265 GLY A CA 1
ATOM 2158 C C . GLY A 1 265 ? -2.768 -9.061 16.619 1.00 92.69 265 GLY A C 1
ATOM 2159 O O . GLY A 1 265 ? -2.684 -10.184 17.123 1.00 92.69 265 GLY A O 1
ATOM 2160 N N . PRO A 1 266 ? -3.957 -8.546 16.253 1.00 95.94 266 PRO A N 1
ATOM 2161 C CA . PRO A 1 266 ? -5.173 -9.357 16.221 1.00 95.94 266 PRO A CA 1
ATOM 2162 C C . PRO A 1 266 ? -5.043 -10.499 15.206 1.00 95.94 266 PRO A C 1
ATOM 2164 O O . PRO A 1 266 ? -4.319 -10.386 14.213 1.00 95.94 266 PRO A O 1
ATOM 2167 N N . SER A 1 267 ? -5.801 -11.579 15.403 1.00 97.06 267 SER A N 1
ATOM 2168 C CA . SER A 1 267 ? -5.937 -12.605 14.365 1.00 97.06 267 SER A CA 1
ATOM 2169 C C . SER A 1 267 ? -6.614 -12.039 13.108 1.00 97.06 267 SER A C 1
ATOM 2171 O O . SER A 1 267 ? -7.325 -11.030 13.156 1.00 97.06 267 SER A O 1
ATOM 2173 N N . SER A 1 268 ? -6.435 -12.709 11.967 1.00 97.12 268 SER A N 1
ATOM 2174 C CA . SER A 1 268 ? -7.097 -12.328 10.712 1.00 97.12 268 SER A CA 1
ATOM 2175 C C . SER A 1 268 ? -8.621 -12.284 10.862 1.00 97.12 268 SER A C 1
ATOM 2177 O O . SER A 1 268 ? -9.249 -11.325 10.418 1.00 97.12 268 SER A O 1
ATOM 2179 N N . THR A 1 269 ? -9.210 -13.260 11.561 1.00 97.81 269 THR A N 1
ATOM 2180 C CA . THR A 1 269 ? -10.648 -13.306 11.863 1.00 97.81 269 THR A CA 1
ATOM 2181 C C . THR A 1 269 ? -11.079 -12.144 12.750 1.00 97.81 269 THR A C 1
ATOM 2183 O O . THR A 1 269 ? -12.074 -11.490 12.453 1.00 97.81 269 THR A O 1
ATOM 2186 N N . GLN A 1 270 ? -10.324 -11.847 13.810 1.00 97.19 270 GLN A N 1
ATOM 2187 C CA . GLN A 1 270 ? -10.597 -10.719 14.703 1.00 97.19 270 GLN A CA 1
ATOM 2188 C C . GLN A 1 270 ? -10.626 -9.391 13.943 1.00 97.19 270 GLN A C 1
ATOM 2190 O O . GLN A 1 270 ? -11.592 -8.631 14.040 1.00 97.19 270 GLN A O 1
ATOM 2195 N N . LEU A 1 271 ? -9.591 -9.130 13.142 1.00 97.06 271 LEU A N 1
ATOM 2196 C CA . LEU A 1 271 ? -9.487 -7.897 12.372 1.00 97.06 271 LEU A CA 1
ATOM 2197 C C . LEU A 1 271 ? -10.571 -7.805 11.292 1.00 97.06 271 LEU A C 1
ATOM 2199 O O . LEU A 1 271 ? -11.166 -6.742 11.121 1.00 97.06 271 LEU A O 1
ATOM 2203 N N . TYR A 1 272 ? -10.850 -8.908 10.593 1.00 97.44 272 TYR A N 1
ATOM 2204 C CA . TYR A 1 272 ? -11.915 -8.979 9.595 1.00 97.44 272 TYR A CA 1
ATOM 2205 C C . TYR A 1 272 ? -13.277 -8.658 10.218 1.00 97.44 272 TYR A C 1
ATOM 2207 O O . TYR A 1 272 ? -13.942 -7.721 9.786 1.00 97.44 272 TYR A O 1
ATOM 2215 N N . MET A 1 273 ? -13.648 -9.359 11.293 1.00 97.62 273 MET A N 1
ATOM 2216 C CA . MET A 1 273 ? -14.932 -9.179 11.975 1.00 97.62 273 MET A CA 1
ATOM 2217 C C . MET A 1 273 ? -15.113 -7.747 12.485 1.00 97.62 273 MET A C 1
ATOM 2219 O O . MET A 1 273 ? -16.153 -7.136 12.235 1.00 97.62 273 MET A O 1
ATOM 2223 N N . VAL A 1 274 ? -14.095 -7.179 13.142 1.00 96.38 274 VAL A N 1
ATOM 2224 C CA . VAL A 1 274 ? -14.130 -5.786 13.614 1.00 96.38 274 VAL A CA 1
ATOM 2225 C C . VAL A 1 274 ? -14.326 -4.815 12.451 1.00 96.38 274 VAL A C 1
ATOM 2227 O O . VAL A 1 274 ? -15.213 -3.963 12.516 1.00 96.38 274 VAL A O 1
ATOM 2230 N N . ARG A 1 275 ? -13.550 -4.951 11.369 1.00 96.44 275 ARG A N 1
ATOM 2231 C CA . ARG A 1 275 ? -13.656 -4.062 10.202 1.00 96.44 275 ARG A CA 1
ATOM 2232 C C . ARG A 1 275 ? -15.022 -4.165 9.534 1.00 96.44 275 ARG A C 1
ATOM 2234 O O . ARG A 1 275 ? -15.633 -3.132 9.291 1.00 96.44 275 ARG A O 1
ATOM 2241 N N . THR A 1 276 ? -15.527 -5.373 9.301 1.00 96.00 276 THR A N 1
ATOM 2242 C CA . THR A 1 276 ? -16.827 -5.598 8.654 1.00 96.00 276 THR A CA 1
ATOM 2243 C C . THR A 1 276 ? -17.986 -5.070 9.497 1.00 96.00 276 THR A C 1
ATOM 2245 O O . THR A 1 276 ? -18.891 -4.425 8.967 1.00 96.00 276 THR A O 1
ATOM 2248 N N . MET A 1 277 ? -17.964 -5.289 10.815 1.00 95.12 277 MET A N 1
ATOM 2249 C CA . MET A 1 277 ? -18.996 -4.759 11.708 1.00 95.12 277 MET A CA 1
ATOM 2250 C C . MET A 1 277 ? -18.974 -3.227 11.749 1.00 95.12 277 MET A C 1
ATOM 2252 O O . MET A 1 277 ? -20.031 -2.609 11.631 1.00 95.12 277 MET A O 1
ATOM 2256 N N . ILE A 1 278 ? -17.796 -2.600 11.834 1.00 93.88 278 ILE A N 1
ATOM 2257 C CA . ILE A 1 278 ? -17.668 -1.133 11.772 1.00 93.88 278 ILE A CA 1
ATOM 2258 C C . ILE A 1 278 ? -18.119 -0.602 10.409 1.00 93.88 278 ILE A C 1
ATOM 2260 O O . ILE A 1 278 ? -18.859 0.374 10.344 1.00 93.88 278 ILE A O 1
ATOM 2264 N N . GLU A 1 279 ? -17.731 -1.252 9.314 1.00 93.56 279 GLU A N 1
ATOM 2265 C CA . GLU A 1 279 ? -18.152 -0.865 7.970 1.00 93.56 279 GLU A CA 1
ATOM 2266 C C . GLU A 1 279 ? -19.679 -0.913 7.838 1.00 93.56 279 GLU A C 1
ATOM 2268 O O . GLU A 1 279 ? -20.276 0.032 7.329 1.00 93.56 279 GLU A O 1
ATOM 2273 N N . SER A 1 280 ? -20.335 -1.939 8.392 1.00 90.81 280 SER A N 1
ATOM 2274 C CA . SER A 1 280 ? -21.800 -2.046 8.385 1.00 90.81 280 SER A CA 1
ATOM 2275 C C . SER A 1 280 ? -22.491 -0.863 9.076 1.00 90.81 280 SER A C 1
ATOM 2277 O O . SER A 1 280 ? -23.549 -0.419 8.629 1.00 90.81 280 SER A O 1
ATOM 2279 N N . LEU A 1 281 ? -21.861 -0.299 10.114 1.00 89.81 281 LEU A N 1
ATOM 2280 C CA . LEU A 1 281 ? -22.350 0.887 10.813 1.00 89.81 281 LEU A CA 1
ATOM 2281 C C . LEU A 1 281 ? -22.185 2.166 9.981 1.00 89.81 281 LEU A C 1
ATOM 2283 O O . LEU A 1 281 ? -22.971 3.100 10.130 1.00 89.81 281 LEU A O 1
ATOM 2287 N N . LEU A 1 282 ? -21.174 2.213 9.112 1.00 88.00 282 LEU A N 1
ATOM 2288 C CA . LEU A 1 282 ? -20.848 3.378 8.288 1.00 88.00 282 LEU A CA 1
ATOM 2289 C C . LEU A 1 282 ? -21.525 3.353 6.914 1.00 88.00 282 LEU A C 1
ATOM 2291 O O . LEU A 1 282 ? -21.713 4.409 6.311 1.00 88.00 282 LEU A O 1
ATOM 2295 N N . THR A 1 283 ? -21.887 2.175 6.404 1.00 83.94 283 THR A N 1
ATOM 2296 C CA . THR A 1 283 ? -22.506 2.052 5.084 1.00 83.94 283 THR A CA 1
ATOM 2297 C C . THR A 1 283 ? -23.939 2.579 5.073 1.00 83.94 283 THR A C 1
ATOM 2299 O O . THR A 1 283 ? -24.816 2.082 5.780 1.00 83.94 283 THR A O 1
ATOM 2302 N N . ASP A 1 284 ? -24.216 3.526 4.178 1.00 67.12 284 ASP A N 1
ATOM 2303 C CA . ASP A 1 284 ? -25.567 4.015 3.882 1.00 67.12 284 ASP A CA 1
ATOM 2304 C C . ASP A 1 284 ? -26.304 3.050 2.923 1.00 67.12 284 ASP A C 1
ATOM 2306 O O . ASP A 1 284 ? -26.846 3.446 1.896 1.00 67.12 284 ASP A O 1
ATOM 2310 N N . LYS A 1 285 ? -26.302 1.742 3.226 1.00 58.56 285 LYS A N 1
ATOM 2311 C CA . LYS A 1 285 ? -26.897 0.699 2.363 1.00 58.56 285 LYS A CA 1
ATOM 2312 C C . LYS A 1 285 ? -28.432 0.645 2.391 1.00 58.56 285 LYS A C 1
ATOM 2314 O O . LYS A 1 285 ? -29.014 -0.249 1.778 1.00 58.56 285 LYS A O 1
ATOM 2319 N N . SER A 1 286 ? -29.123 1.579 3.046 1.00 53.84 286 SER A N 1
ATOM 2320 C CA . SER A 1 286 ? -30.572 1.686 2.873 1.00 53.84 286 SER A CA 1
ATOM 2321 C C . SER A 1 286 ? -30.898 2.482 1.611 1.00 53.84 286 SER A C 1
ATOM 2323 O O . SER A 1 286 ? -30.855 3.710 1.588 1.00 53.84 286 SER A O 1
ATOM 2325 N N . GLY A 1 287 ? -31.289 1.761 0.558 1.00 50.31 287 GLY A N 1
ATOM 2326 C CA . GLY A 1 287 ? -32.039 2.352 -0.547 1.00 50.31 287 GLY A CA 1
ATOM 2327 C C . GLY A 1 287 ? -33.229 3.171 -0.026 1.00 50.31 287 GLY A C 1
ATOM 2328 O O . GLY A 1 287 ? -33.797 2.848 1.021 1.00 50.31 287 GLY A O 1
ATOM 2329 N N . TYR A 1 288 ? -33.531 4.258 -0.744 1.00 48.34 288 TYR A N 1
ATOM 2330 C CA . TYR A 1 288 ? -34.652 5.191 -0.577 1.00 48.34 288 TYR A CA 1
ATOM 2331 C C . TYR A 1 288 ? -35.521 4.983 0.683 1.00 48.34 288 TYR A C 1
ATOM 2333 O O . TYR A 1 288 ? -36.438 4.167 0.713 1.00 48.34 288 TYR A O 1
ATOM 2341 N N . GLY A 1 289 ? -35.257 5.781 1.724 1.00 55.75 289 GLY A N 1
ATOM 2342 C CA . GLY A 1 289 ? -36.235 6.074 2.782 1.00 55.75 289 GLY A CA 1
ATOM 2343 C C . GLY A 1 289 ? -36.098 5.328 4.116 1.00 55.75 289 GLY A C 1
ATOM 2344 O O . GLY A 1 289 ? -36.754 5.735 5.074 1.00 55.75 289 GLY A O 1
ATOM 2345 N N . LYS A 1 290 ? -35.238 4.306 4.260 1.00 59.31 290 LYS A N 1
ATOM 2346 C CA . LYS A 1 290 ? -34.968 3.692 5.583 1.00 59.31 290 LYS A CA 1
ATOM 2347 C C . LYS A 1 290 ? -33.803 4.382 6.301 1.00 59.31 290 LYS A C 1
ATOM 2349 O O . LYS A 1 290 ? -32.784 4.706 5.695 1.00 59.31 290 LYS A O 1
ATOM 2354 N N . ARG A 1 291 ? -33.958 4.613 7.610 1.00 64.88 291 ARG A N 1
ATOM 2355 C CA . ARG A 1 291 ? -32.943 5.208 8.499 1.00 64.88 291 ARG A CA 1
ATOM 2356 C C . ARG A 1 291 ? -31.638 4.396 8.446 1.00 64.88 291 ARG A C 1
ATOM 2358 O O . ARG A 1 291 ? -31.672 3.193 8.682 1.00 64.88 291 ARG A O 1
ATOM 2365 N N . THR A 1 292 ? -30.514 5.050 8.149 1.00 76.81 292 THR A N 1
ATOM 2366 C CA . THR A 1 292 ? -29.182 4.423 8.137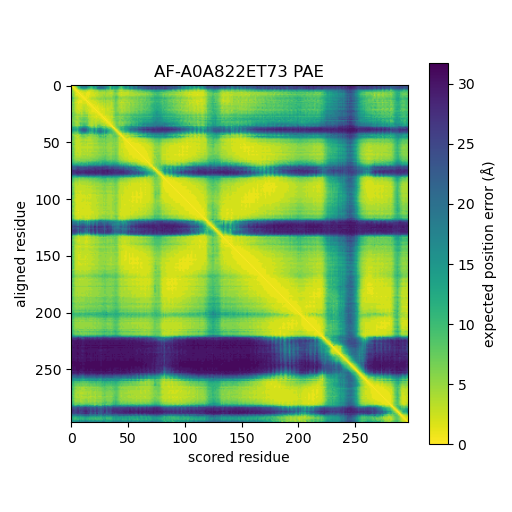 1.00 76.81 292 THR A CA 1
ATOM 2367 C C . THR A 1 292 ? -28.617 4.332 9.556 1.00 76.81 292 THR A C 1
ATOM 2369 O O . THR A 1 292 ? -28.813 5.252 10.354 1.00 76.81 292 THR A O 1
ATOM 2372 N N . LEU A 1 293 ? -27.886 3.252 9.867 1.00 80.88 293 LEU A N 1
ATOM 2373 C CA . LEU A 1 293 ? -27.200 3.084 11.163 1.00 80.88 293 LEU A CA 1
ATOM 2374 C C . LEU A 1 293 ? -26.143 4.171 11.393 1.00 80.88 293 LEU A C 1
ATOM 2376 O O . LEU A 1 293 ? -25.902 4.575 12.529 1.00 80.88 293 LEU A O 1
ATOM 2380 N N . ARG A 1 294 ? -25.596 4.726 10.306 1.00 82.50 294 ARG A N 1
ATOM 2381 C CA . ARG A 1 294 ? -24.671 5.860 10.325 1.00 82.50 294 ARG A CA 1
ATOM 2382 C C . ARG A 1 294 ? -25.224 7.069 11.079 1.00 82.50 294 ARG A C 1
ATOM 2384 O O . ARG A 1 294 ? -24.466 7.770 11.733 1.00 82.50 294 ARG A O 1
ATOM 2391 N N . LYS A 1 295 ? -26.539 7.314 11.018 1.00 82.25 295 LYS A N 1
ATOM 2392 C CA . LYS A 1 295 ? -27.193 8.437 11.719 1.00 82.25 295 LYS A CA 1
ATOM 2393 C C . LYS A 1 295 ? -27.351 8.210 13.227 1.00 82.25 295 LYS A C 1
ATOM 2395 O O . LYS A 1 295 ? -27.791 9.118 13.935 1.00 82.25 295 LYS A O 1
ATOM 2400 N N . ASP A 1 296 ? -27.069 7.004 13.714 1.00 79.12 296 ASP A N 1
ATOM 2401 C CA . ASP A 1 296 ? -27.258 6.640 15.118 1.00 79.12 296 ASP A CA 1
ATOM 2402 C C . ASP A 1 296 ? -26.001 6.851 15.972 1.00 79.12 296 ASP A C 1
ATOM 2404 O O . ASP A 1 296 ? -26.128 7.027 17.191 1.00 79.12 296 ASP A O 1
ATOM 2408 N N . ILE A 1 297 ? -24.829 6.897 15.333 1.00 74.38 297 ILE A N 1
ATOM 2409 C CA . ILE A 1 297 ? -23.515 7.174 15.933 1.00 74.38 297 ILE A CA 1
ATOM 2410 C C . ILE A 1 297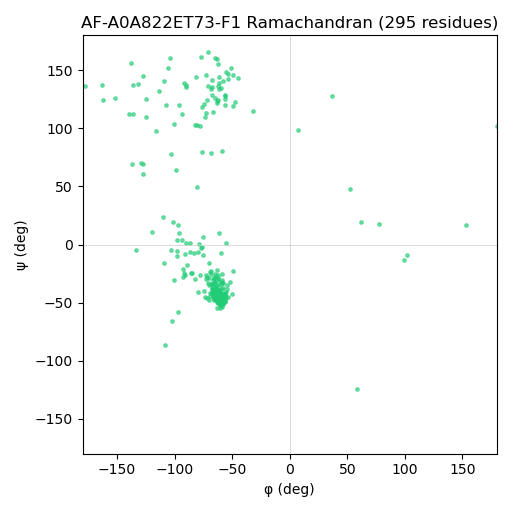 ? -23.326 8.689 16.033 1.00 74.38 297 ILE A C 1
ATOM 2412 O O . ILE A 1 297 ? -23.141 9.175 17.177 1.00 74.38 297 ILE A O 1
#

pLDDT: mean 80.57, std 19.45, range [26.2, 98.44]

Secondary structure (DSSP, 8-state):
---S-S-EEEETTEEE-THHHHHTSTT--TTT-GGGT---SS-STT-HHHHHHHHHHHHHHHHHHHHHHHHHHHH-TTSPPPHHHHHHHHHHHHHHHHHHHHHHHHHHHHHHHHHHSPPPGGGT--SS-TT--HHHHHTTTS--HHHHHHHHHHHHHHHHHHHHHHHTHHHHHHHHHHHHHHHHHHIIIIIIHHHHHHHHHTT-HHHHHHHHHHHHHH--PPTTSSSSSTHHHHHHTT-----------------PPP----S-PPPHHHHHHHHHHHHHHH-----TTSPPGGGG-